Protein AF-A0A7W7PY35-F1 (afdb_monomer)

Foldseek 3Di:
DQAAPQPRHDADDDPDDDDDNHNDPVSVVVVVVVVVVVVVVLDQDPVRLVVLCVVCVPPDLVNLVVLLVVLVVQQVVCVVVVHDRDPVSVVSPSRSVSNNVSVVVVPPPPPPPVPPDPDPPPDPDDDDDDDDDDDDDDPPPDPPPPPPDDDDFDDLVRLVLQLVQWDWDQDPVCPPFRKTFTAGPVRDTQWIKTFDACDPDPVSTQAIWIDGVVGPDIDDHDNYSVVNSNVSSVVSSCVSNPDPPPPPPPD

Sequence (251 aa):
MTTCSVCGGVLPARRGPRARRYCSRACQAKAYRARRQRDQEHRIGPGEERELLEAYAGVSATELADRLAAAARRLADALNTGLPADAADLDVMARVPAVLAARARQVAPAADTVAPRPEVQGSPPEPSRDDSAPTSPRHRQAPQRTAPARRKRLSQKAARAVADSARLVKDADHRDTHRWNLIAEDGTVLGHVEPSYGGTGRSGRNGWNYRLAGSFAGSGPYKTREEAALRCALAWTRVATAPVRRTLTVD

Secondary structure (DSSP, 8-state):
-PBPTTT-PBPPPP-SSSPPS-SSHHHHHHHHHHHHHHHHHTSPPHHHHHHHHHHTTTS-HHHHHHHHHHHHHHHHHHHHHTPPPPHHHHHHHHHHHHHHHHHHHHHS--TT---------PPP-PPP-----------------PPP--PPPPPHHHHHHHHHT-EEEE-TT-TTTT-EEEE-TTS-EEEEEEEEE--SSTT-EEEEEEEETT---EEEEESSHHHHHHHHHHHHHHHHHS---------

pLDDT: mean 83.96, std 18.25, range [36.38, 98.0]

Organism: NCBI:txid66895

Structure (mmCIF, N/CA/C/O backbone):
data_AF-A0A7W7PY35-F1
#
_entry.id   AF-A0A7W7PY35-F1
#
loop_
_atom_site.group_PDB
_atom_site.id
_atom_site.type_symbol
_atom_site.label_atom_id
_atom_site.label_alt_id
_atom_site.label_comp_id
_atom_site.label_asym_id
_atom_site.label_entity_id
_atom_site.label_seq_id
_atom_site.pdbx_PDB_ins_code
_atom_site.Cartn_x
_atom_site.Cartn_y
_atom_site.Cartn_z
_atom_site.occupancy
_atom_site.B_iso_or_equiv
_atom_site.auth_seq_id
_atom_site.auth_comp_id
_atom_site.auth_asym_id
_atom_site.auth_atom_id
_atom_site.pdbx_PDB_model_num
ATOM 1 N N . MET A 1 1 ? 20.029 4.605 -29.429 1.00 77.88 1 MET A N 1
ATOM 2 C CA . MET A 1 1 ? 18.567 4.779 -29.617 1.00 77.88 1 MET A CA 1
ATOM 3 C C . MET A 1 1 ? 17.837 3.857 -28.651 1.00 77.88 1 MET A C 1
ATOM 5 O O . MET A 1 1 ? 18.295 2.741 -28.461 1.00 77.88 1 MET A O 1
ATOM 9 N N . THR A 1 2 ? 16.760 4.300 -27.998 1.00 92.88 2 THR A N 1
ATOM 10 C CA . THR A 1 2 ? 16.001 3.438 -27.070 1.00 92.88 2 THR A CA 1
ATOM 11 C C . THR A 1 2 ? 14.927 2.670 -27.843 1.00 92.88 2 THR A C 1
ATOM 13 O O . THR A 1 2 ? 14.166 3.274 -28.600 1.00 92.88 2 THR A O 1
ATOM 16 N N . THR A 1 3 ? 14.854 1.355 -27.656 1.00 97.06 3 THR A N 1
ATOM 17 C CA . THR A 1 3 ? 13.898 0.469 -28.335 1.00 97.06 3 THR A CA 1
ATOM 18 C C . THR A 1 3 ? 12.747 0.073 -27.409 1.00 97.06 3 THR A C 1
ATOM 20 O O . THR A 1 3 ? 12.860 0.092 -26.181 1.00 97.06 3 THR A O 1
ATOM 23 N N . CYS A 1 4 ? 11.591 -0.246 -27.991 1.00 96.50 4 CYS A N 1
ATOM 24 C CA . CYS A 1 4 ? 10.442 -0.747 -27.249 1.00 96.50 4 CYS A CA 1
ATOM 25 C C . CYS A 1 4 ? 10.697 -2.184 -26.781 1.00 96.50 4 CYS A C 1
ATOM 27 O O . CYS A 1 4 ? 10.944 -3.063 -27.600 1.00 96.50 4 CYS A O 1
ATOM 29 N N . SER A 1 5 ? 10.513 -2.463 -25.488 1.00 95.00 5 SER A N 1
ATOM 30 C CA . SER A 1 5 ? 10.739 -3.802 -24.917 1.00 95.00 5 SER A CA 1
ATOM 31 C C . SER A 1 5 ? 9.755 -4.889 -25.372 1.00 95.00 5 SER A C 1
ATOM 33 O O . SER A 1 5 ? 9.879 -6.035 -24.956 1.00 95.00 5 SER A O 1
ATOM 35 N N . VAL A 1 6 ? 8.744 -4.537 -26.171 1.00 97.25 6 VAL A N 1
ATOM 36 C CA . VAL A 1 6 ? 7.672 -5.452 -26.599 1.00 97.25 6 VAL A CA 1
ATOM 37 C C . VAL A 1 6 ? 7.789 -5.822 -28.072 1.00 97.25 6 VAL A C 1
ATOM 39 O O . VAL A 1 6 ? 7.508 -6.960 -28.429 1.00 97.25 6 VAL A O 1
ATOM 42 N N . CYS A 1 7 ? 8.157 -4.869 -28.929 1.00 97.31 7 CYS A N 1
ATOM 43 C CA . CYS A 1 7 ? 8.240 -5.078 -30.376 1.00 97.31 7 CYS A CA 1
ATOM 44 C C . CYS A 1 7 ? 9.600 -4.707 -30.981 1.00 97.31 7 CYS A C 1
ATOM 46 O O . CYS A 1 7 ? 9.747 -4.774 -32.193 1.00 97.31 7 CYS A O 1
ATOM 48 N N . GLY A 1 8 ? 10.565 -4.235 -30.185 1.00 97.12 8 GLY A N 1
ATOM 49 C CA . GLY A 1 8 ? 11.871 -3.772 -30.671 1.00 97.12 8 GLY A CA 1
ATOM 50 C C . GLY A 1 8 ? 11.853 -2.429 -31.415 1.00 97.12 8 GLY A C 1
ATOM 51 O O . GLY A 1 8 ? 12.908 -1.837 -31.612 1.00 97.12 8 GLY A O 1
ATOM 52 N N . GLY A 1 9 ? 10.676 -1.901 -31.773 1.00 97.06 9 GLY A N 1
ATOM 53 C CA . GLY A 1 9 ? 10.545 -0.657 -32.536 1.00 97.06 9 GLY A CA 1
ATOM 54 C C . GLY A 1 9 ? 11.174 0.560 -31.850 1.00 97.06 9 GLY A C 1
ATOM 55 O O . GLY A 1 9 ? 11.184 0.665 -30.618 1.00 97.06 9 GLY A O 1
ATOM 56 N N . VAL A 1 10 ? 11.677 1.498 -32.655 1.00 96.38 10 VAL A N 1
ATOM 57 C CA . VAL A 1 10 ? 12.310 2.734 -32.175 1.00 96.38 10 VAL A CA 1
ATOM 58 C C . VAL A 1 10 ? 11.288 3.578 -31.413 1.00 96.38 10 VAL A C 1
ATOM 60 O O . VAL A 1 10 ? 10.167 3.805 -31.870 1.00 96.38 10 VAL A O 1
ATOM 63 N N . LEU A 1 11 ? 11.656 4.027 -30.213 1.00 95.19 11 LEU A N 1
ATOM 64 C CA . LEU A 1 11 ? 10.787 4.884 -29.414 1.00 95.19 11 LEU A CA 1
ATOM 65 C C . LEU A 1 11 ? 10.787 6.315 -29.977 1.00 95.19 11 LEU A C 1
ATOM 67 O O . LEU A 1 11 ? 11.852 6.828 -30.321 1.00 95.19 11 LEU A O 1
ATOM 71 N N . PRO A 1 12 ? 9.622 6.990 -30.031 1.00 88.94 12 PRO A N 1
ATOM 72 C CA . PRO A 1 12 ? 9.558 8.373 -30.489 1.00 88.94 12 PRO A CA 1
ATOM 73 C C . PRO A 1 12 ? 10.373 9.289 -29.570 1.00 88.94 12 PRO A C 1
ATOM 75 O O . PRO A 1 12 ? 10.519 9.014 -28.372 1.00 88.94 12 PRO A O 1
ATOM 78 N N . ALA A 1 13 ? 10.857 10.405 -30.124 1.00 85.50 13 ALA A N 1
ATOM 79 C CA . ALA A 1 13 ? 11.602 11.412 -29.374 1.00 85.50 13 ALA A CA 1
ATOM 80 C C . ALA A 1 13 ? 10.835 11.847 -28.108 1.00 85.50 13 ALA A C 1
ATOM 82 O O . ALA A 1 13 ? 9.605 11.989 -28.104 1.00 85.50 13 ALA A O 1
ATOM 83 N N . ARG A 1 14 ? 11.560 12.019 -26.997 1.00 85.88 14 ARG A N 1
ATOM 84 C CA . ARG A 1 14 ? 10.968 12.321 -25.687 1.00 85.88 14 ARG A CA 1
ATOM 85 C C . ARG A 1 14 ? 10.232 13.667 -25.725 1.00 85.88 14 ARG A C 1
ATOM 87 O O . ARG A 1 14 ? 10.860 14.701 -25.886 1.00 85.88 14 ARG A O 1
ATOM 94 N N . ARG A 1 15 ? 8.917 13.661 -25.470 1.00 81.31 15 ARG A N 1
ATOM 95 C CA . ARG A 1 15 ? 8.107 14.871 -25.201 1.00 81.31 15 ARG A CA 1
ATOM 96 C C . ARG A 1 15 ? 7.874 15.104 -23.698 1.00 81.31 15 ARG A C 1
ATOM 98 O O . ARG A 1 15 ? 6.763 15.417 -23.286 1.00 81.31 15 ARG A O 1
ATOM 105 N N . GLY A 1 16 ? 8.877 14.856 -22.853 1.00 84.25 16 GLY A N 1
ATOM 106 C CA . GLY A 1 16 ? 8.745 15.059 -21.407 1.00 84.25 16 GLY A CA 1
ATOM 107 C C . GLY A 1 16 ? 9.857 14.429 -20.561 1.00 84.25 16 GLY A C 1
ATOM 108 O O . GLY A 1 16 ? 10.720 13.723 -21.090 1.00 84.25 16 GLY A O 1
ATOM 109 N N . PRO A 1 17 ? 9.820 14.642 -19.231 1.00 85.06 17 PRO A N 1
ATOM 110 C CA . PRO A 1 17 ? 10.892 14.237 -18.317 1.00 85.06 17 PRO A CA 1
ATOM 111 C C . PRO A 1 17 ? 11.013 12.714 -18.151 1.00 85.06 17 PRO A C 1
ATOM 113 O O . PRO A 1 17 ? 12.073 12.204 -17.789 1.00 85.06 17 PRO A O 1
ATOM 116 N N . ARG A 1 18 ? 9.946 11.954 -18.436 1.00 84.94 18 ARG A N 1
ATOM 117 C CA . ARG A 1 18 ? 9.940 10.489 -18.320 1.00 84.94 18 ARG A CA 1
ATOM 118 C C . ARG A 1 18 ? 10.183 9.822 -19.670 1.00 84.94 18 ARG A C 1
ATOM 120 O O . ARG A 1 18 ? 9.473 10.072 -20.641 1.00 84.94 18 ARG A O 1
ATOM 127 N N . ALA A 1 19 ? 11.152 8.908 -19.700 1.00 85.12 19 ALA A N 1
ATOM 128 C CA . ALA A 1 19 ? 11.380 8.031 -20.841 1.00 85.12 19 ALA A CA 1
ATOM 129 C C . ALA A 1 19 ? 10.129 7.183 -21.112 1.00 85.12 19 ALA A C 1
ATO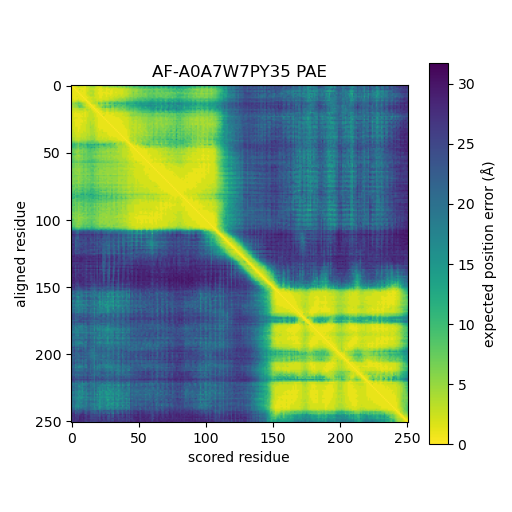M 131 O O . ALA A 1 19 ? 9.627 6.507 -20.207 1.00 85.12 19 ALA A O 1
ATOM 132 N N . ARG A 1 20 ? 9.638 7.177 -22.355 1.00 89.12 20 ARG A N 1
ATOM 133 C CA . ARG A 1 20 ? 8.642 6.182 -22.768 1.00 89.12 20 ARG A CA 1
ATOM 134 C C . ARG A 1 20 ? 9.302 4.803 -22.758 1.00 89.12 20 ARG A C 1
ATOM 136 O O . ARG A 1 20 ? 10.429 4.663 -23.209 1.00 89.12 20 ARG A O 1
ATOM 143 N N . ARG A 1 21 ? 8.597 3.795 -22.240 1.00 94.12 21 ARG A N 1
ATOM 144 C CA . ARG A 1 21 ? 9.029 2.381 -22.287 1.00 94.12 21 ARG A CA 1
ATOM 145 C C . ARG A 1 21 ? 8.431 1.618 -23.473 1.00 94.12 21 ARG A C 1
ATOM 147 O O . ARG A 1 21 ? 8.924 0.562 -23.851 1.00 94.12 21 ARG A O 1
ATOM 154 N N . TYR A 1 22 ? 7.357 2.155 -24.048 1.00 95.94 22 TYR A N 1
ATOM 155 C CA . TYR A 1 22 ? 6.571 1.513 -25.095 1.00 95.94 22 TYR A CA 1
ATOM 156 C C . TYR A 1 22 ? 6.340 2.495 -26.243 1.00 95.94 22 TYR A C 1
ATOM 158 O O . TYR A 1 22 ? 6.102 3.681 -25.998 1.00 95.94 22 TYR A O 1
ATOM 166 N N . CYS A 1 23 ? 6.408 2.008 -27.483 1.00 95.12 23 CYS A N 1
ATOM 167 C CA . CYS A 1 23 ? 6.186 2.832 -28.674 1.00 95.12 23 CYS A CA 1
ATOM 168 C C . CYS A 1 23 ? 4.702 3.187 -28.860 1.00 95.12 23 CYS A C 1
ATOM 170 O O . CYS A 1 23 ? 4.390 4.259 -29.368 1.00 95.12 23 CYS A O 1
ATOM 172 N N . SER A 1 24 ? 3.787 2.337 -28.380 1.00 94.88 24 SER A N 1
ATOM 173 C CA . SER A 1 24 ? 2.340 2.501 -28.536 1.00 94.88 24 SER A CA 1
ATOM 174 C C . SER A 1 24 ? 1.551 2.015 -27.313 1.00 94.88 24 SER A C 1
ATOM 176 O O . SER A 1 24 ? 2.058 1.262 -26.472 1.00 94.88 24 SER A O 1
ATOM 178 N N . ARG A 1 25 ? 0.273 2.418 -27.229 1.00 94.56 25 ARG A N 1
ATOM 179 C CA . ARG A 1 25 ? -0.686 1.890 -26.239 1.00 94.56 25 ARG A CA 1
ATOM 180 C C . ARG A 1 25 ? -0.903 0.384 -26.397 1.00 94.56 25 ARG A C 1
ATOM 182 O O . ARG A 1 25 ? -1.000 -0.313 -25.393 1.00 94.56 25 ARG A O 1
ATOM 189 N N . ALA A 1 26 ? -0.893 -0.125 -27.630 1.00 97.12 26 ALA A N 1
ATOM 190 C CA . ALA A 1 26 ? -0.988 -1.557 -27.905 1.00 97.12 26 ALA A CA 1
ATOM 191 C C . ALA A 1 26 ? 0.193 -2.334 -27.296 1.00 97.12 26 ALA A C 1
ATOM 193 O O . ALA A 1 26 ? -0.013 -3.339 -26.616 1.00 97.1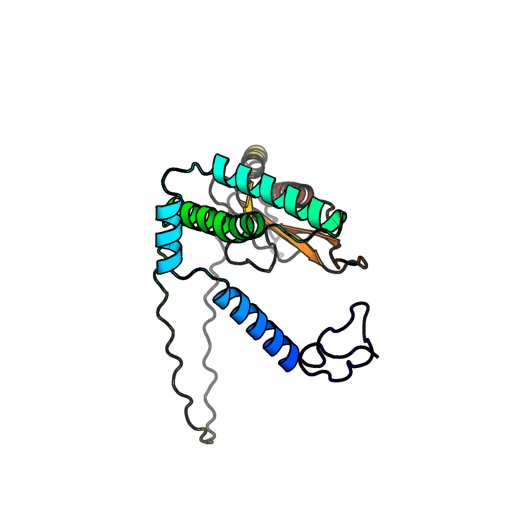2 26 ALA A O 1
ATOM 194 N N . CYS A 1 27 ? 1.425 -1.829 -27.443 1.00 96.69 27 CYS A N 1
ATOM 195 C CA . CYS A 1 27 ? 2.597 -2.434 -26.803 1.00 96.69 27 CYS A CA 1
ATOM 196 C C . CYS A 1 27 ? 2.512 -2.376 -25.272 1.00 96.69 27 CYS A C 1
ATOM 198 O O . CYS A 1 27 ? 2.818 -3.360 -24.604 1.00 96.69 27 CYS A O 1
ATOM 200 N N . GLN A 1 28 ? 2.035 -1.264 -24.704 1.00 95.56 28 GLN A N 1
ATOM 201 C CA . GLN A 1 28 ? 1.798 -1.163 -23.261 1.00 95.56 28 GLN A CA 1
ATOM 202 C C . GLN A 1 28 ? 0.782 -2.213 -22.771 1.00 95.56 28 GLN A C 1
ATOM 204 O O . GLN A 1 28 ? 1.036 -2.878 -21.767 1.00 95.56 28 GLN A O 1
ATOM 209 N N . ALA A 1 29 ? -0.340 -2.384 -23.478 1.00 95.50 29 ALA A N 1
ATOM 210 C CA . ALA A 1 29 ? -1.367 -3.369 -23.143 1.00 95.50 29 ALA A CA 1
ATOM 211 C C . ALA A 1 29 ? -0.848 -4.811 -23.272 1.00 95.50 29 ALA A C 1
ATOM 213 O O . ALA A 1 29 ? -1.095 -5.634 -22.393 1.00 95.50 29 ALA A O 1
ATOM 214 N N . LYS A 1 30 ? -0.061 -5.114 -24.315 1.00 97.06 30 LYS A N 1
ATOM 215 C CA . LYS A 1 30 ? 0.599 -6.419 -24.477 1.00 97.06 30 LYS A CA 1
ATOM 216 C C . LYS A 1 30 ? 1.574 -6.705 -23.330 1.00 97.06 30 LYS A C 1
ATOM 218 O O . LYS A 1 30 ? 1.506 -7.779 -22.744 1.00 97.06 30 LYS A O 1
ATOM 223 N N . ALA A 1 31 ? 2.407 -5.734 -22.945 1.00 95.88 31 ALA A N 1
ATOM 224 C CA . ALA A 1 31 ? 3.294 -5.874 -21.788 1.00 95.88 31 ALA A CA 1
ATOM 225 C C . ALA A 1 31 ? 2.523 -6.082 -20.478 1.00 95.88 31 ALA A C 1
ATOM 227 O O . ALA A 1 31 ? 2.971 -6.824 -19.610 1.00 95.88 31 ALA A O 1
ATOM 228 N N . TYR A 1 32 ? 1.381 -5.410 -20.317 1.00 95.25 32 TYR A N 1
ATOM 229 C CA . TYR A 1 32 ? 0.516 -5.592 -19.155 1.00 95.25 32 TYR A CA 1
ATOM 230 C C . TYR A 1 32 ? -0.080 -7.004 -19.103 1.00 95.25 32 TYR A C 1
ATOM 232 O O . TYR A 1 32 ? 0.036 -7.655 -18.069 1.00 95.25 32 TYR A O 1
ATOM 240 N N . ARG A 1 33 ? -0.638 -7.504 -20.215 1.00 96.44 33 ARG A N 1
ATOM 241 C CA . ARG A 1 33 ? -1.162 -8.877 -20.308 1.00 96.44 33 ARG A CA 1
ATOM 242 C C . ARG A 1 33 ? -0.088 -9.922 -20.028 1.00 96.44 33 ARG A C 1
ATOM 244 O O . ARG A 1 33 ? -0.331 -10.813 -19.233 1.00 96.44 33 ARG A O 1
ATOM 251 N N . ALA A 1 34 ? 1.110 -9.757 -20.587 1.00 93.06 34 ALA A N 1
ATOM 252 C CA . ALA A 1 34 ? 2.228 -10.663 -20.329 1.00 93.06 34 ALA A CA 1
ATOM 253 C C . ALA A 1 34 ? 2.627 -10.701 -18.843 1.00 93.06 34 ALA A C 1
ATOM 255 O O . ALA A 1 34 ? 2.901 -11.769 -18.312 1.00 93.06 34 ALA A O 1
ATOM 256 N N . ARG A 1 35 ? 2.627 -9.552 -18.146 1.00 92.81 35 ARG A N 1
ATOM 257 C CA . ARG A 1 35 ? 2.856 -9.529 -16.690 1.00 92.81 35 ARG A CA 1
ATOM 258 C C . ARG A 1 35 ? 1.742 -10.239 -15.933 1.00 92.81 35 ARG A C 1
ATOM 260 O O . ARG A 1 35 ? 2.035 -11.076 -15.101 1.00 92.81 35 ARG A O 1
ATOM 267 N N . ARG A 1 36 ? 0.482 -9.954 -16.270 1.00 90.44 36 ARG A N 1
ATOM 268 C CA . ARG A 1 36 ? -0.676 -10.612 -15.648 1.00 90.44 36 ARG A CA 1
ATOM 269 C C . ARG A 1 36 ? -0.665 -12.122 -15.850 1.00 90.44 36 ARG A C 1
ATOM 271 O O . ARG A 1 36 ? -1.032 -12.836 -14.931 1.00 90.44 36 ARG A O 1
ATOM 278 N N . GLN A 1 37 ? -0.245 -12.582 -17.023 1.00 88.88 37 GLN A N 1
ATOM 279 C CA . GLN A 1 37 ? -0.107 -13.998 -17.321 1.00 88.88 37 GLN A CA 1
ATOM 280 C C . GLN A 1 37 ? 1.014 -14.629 -16.491 1.00 88.88 37 GLN A C 1
ATOM 282 O O . GLN A 1 37 ? 0.765 -15.632 -15.843 1.00 88.88 37 GLN A O 1
ATOM 287 N N . ARG A 1 38 ? 2.195 -14.003 -16.399 1.00 84.94 38 ARG A N 1
ATOM 288 C CA . ARG A 1 38 ? 3.265 -14.478 -15.501 1.00 84.94 38 ARG A CA 1
ATOM 289 C C . ARG A 1 38 ? 2.821 -14.511 -14.043 1.00 84.94 38 ARG A C 1
ATOM 291 O O . ARG A 1 38 ? 3.082 -15.478 -13.349 1.00 84.94 38 ARG A O 1
ATOM 298 N N . ASP A 1 39 ? 2.112 -13.482 -13.584 1.00 79.75 39 ASP A N 1
ATOM 299 C CA . ASP A 1 39 ? 1.564 -13.448 -12.225 1.00 79.75 39 ASP A CA 1
ATOM 300 C C . ASP A 1 39 ? 0.531 -14.571 -11.997 1.00 79.75 39 ASP A C 1
ATOM 302 O O . ASP A 1 39 ? 0.378 -15.040 -10.872 1.00 79.75 39 ASP A O 1
ATOM 306 N N . GLN A 1 40 ? -0.197 -14.987 -13.042 1.00 78.94 40 GLN A N 1
ATOM 307 C CA . GLN A 1 40 ? -1.113 -16.132 -12.998 1.00 78.94 40 GLN A CA 1
ATOM 308 C C . GLN A 1 40 ? -0.367 -17.469 -13.030 1.00 78.94 40 GLN A C 1
ATOM 310 O O . GLN A 1 40 ? -0.722 -18.352 -12.264 1.00 78.94 40 GLN A O 1
ATOM 315 N N . GLU A 1 41 ? 0.663 -17.606 -13.865 1.00 79.12 41 GLU A N 1
ATOM 316 C CA . GLU A 1 41 ? 1.511 -18.803 -13.965 1.00 79.12 41 GLU A CA 1
ATOM 317 C C . GLU A 1 41 ? 2.314 -19.038 -12.678 1.00 79.12 41 GLU A C 1
ATOM 319 O O . GLU A 1 41 ? 2.482 -20.173 -12.253 1.00 79.12 41 GLU A O 1
ATOM 324 N N . HIS A 1 42 ? 2.758 -17.970 -12.011 1.00 77.12 42 HIS A N 1
ATOM 325 C CA . HIS A 1 42 ? 3.406 -18.043 -10.699 1.00 77.12 42 HIS A CA 1
ATOM 326 C C . HIS A 1 42 ? 2.422 -18.209 -9.538 1.00 77.12 42 HIS A C 1
ATOM 328 O O . HIS A 1 42 ? 2.836 -18.289 -8.379 1.00 77.12 42 HIS A O 1
ATOM 334 N N . ARG A 1 43 ? 1.114 -18.218 -9.808 1.00 81.94 43 ARG A N 1
ATOM 335 C CA . ARG A 1 43 ? 0.124 -18.459 -8.770 1.00 81.94 43 ARG A CA 1
ATOM 336 C C . ARG A 1 43 ? 0.041 -19.960 -8.537 1.00 81.94 43 ARG A C 1
ATOM 338 O O . ARG A 1 43 ? -0.384 -20.696 -9.419 1.00 81.94 43 ARG A O 1
ATOM 345 N N . ILE A 1 44 ? 0.412 -20.370 -7.331 1.00 82.12 44 ILE A N 1
ATOM 346 C CA . ILE A 1 44 ? 0.293 -21.754 -6.868 1.00 82.12 44 ILE A CA 1
ATOM 347 C C . ILE A 1 44 ? -1.137 -22.245 -7.110 1.00 82.12 44 ILE A C 1
ATOM 349 O O . ILE A 1 44 ? -2.107 -21.570 -6.742 1.00 82.12 44 ILE A O 1
ATOM 353 N N . GLY A 1 45 ? -1.260 -23.390 -7.783 1.00 86.12 45 GLY A N 1
ATOM 354 C CA . GLY A 1 45 ? -2.554 -24.005 -8.059 1.00 86.12 45 GLY A CA 1
ATOM 355 C C . GLY A 1 45 ? -3.241 -24.450 -6.761 1.00 86.12 45 GLY A C 1
ATOM 356 O O . GLY A 1 45 ? -2.564 -24.739 -5.778 1.00 86.12 45 GLY A O 1
ATOM 357 N N . PRO A 1 46 ? -4.579 -24.567 -6.719 1.00 81.38 46 PRO A N 1
ATOM 358 C CA . PRO A 1 46 ? -5.287 -24.931 -5.487 1.00 81.38 46 PRO A CA 1
ATOM 359 C C . PRO A 1 46 ? -4.885 -26.312 -4.931 1.00 81.38 46 PRO A C 1
ATOM 361 O O . PRO A 1 46 ? -4.896 -26.505 -3.719 1.00 81.38 46 PRO A O 1
ATOM 364 N N . GLY A 1 47 ? -4.512 -27.264 -5.798 1.00 89.31 47 GLY A N 1
ATOM 365 C CA . GLY A 1 47 ? -4.000 -28.575 -5.376 1.00 89.31 47 GLY A CA 1
ATOM 366 C C . GLY A 1 47 ? -2.619 -28.486 -4.725 1.00 89.31 47 GLY A C 1
ATOM 367 O O . GLY A 1 47 ? -2.416 -29.017 -3.638 1.00 89.31 47 GLY A O 1
ATOM 368 N N . GLU A 1 48 ? -1.711 -27.736 -5.346 1.00 91.31 48 GLU A N 1
ATOM 369 C CA . GLU A 1 48 ? -0.358 -27.490 -4.835 1.00 91.31 48 GLU A CA 1
ATOM 370 C C . GLU A 1 48 ? -0.390 -26.680 -3.527 1.00 91.31 48 GLU A C 1
ATOM 372 O O . GLU A 1 48 ? 0.357 -26.959 -2.595 1.00 91.31 48 GLU A O 1
ATOM 377 N N . GLU A 1 49 ? -1.315 -25.722 -3.395 1.00 91.75 49 GLU A N 1
ATOM 378 C CA . GLU A 1 49 ? -1.514 -24.969 -2.151 1.00 91.75 49 GLU A CA 1
ATOM 379 C C . GLU A 1 49 ? -1.912 -25.893 -0.991 1.00 91.75 49 GLU A C 1
ATOM 381 O O . GLU A 1 49 ? -1.406 -25.736 0.121 1.00 91.75 49 GLU A O 1
ATOM 386 N N . ARG A 1 50 ? -2.784 -26.878 -1.242 1.00 93.19 50 ARG A N 1
ATOM 387 C CA . ARG A 1 50 ? -3.186 -27.867 -0.234 1.00 93.19 50 ARG A CA 1
ATOM 388 C C . ARG A 1 50 ? -2.018 -28.763 0.174 1.00 93.19 50 ARG A C 1
ATOM 390 O O . ARG A 1 50 ? -1.813 -28.958 1.368 1.00 93.19 50 ARG A O 1
ATOM 397 N N . GLU A 1 51 ? -1.256 -29.262 -0.794 1.00 95.06 51 GLU A N 1
ATOM 398 C CA . GLU A 1 51 ? -0.069 -30.088 -0.545 1.00 95.06 51 GLU A CA 1
ATOM 399 C C . GLU A 1 51 ? 0.984 -29.327 0.275 1.00 95.06 51 GLU A C 1
ATOM 401 O O . GLU A 1 51 ? 1.511 -29.845 1.258 1.00 95.06 51 GLU A O 1
ATOM 406 N N . LEU A 1 52 ? 1.228 -28.054 -0.053 1.00 94.19 52 LEU A N 1
ATOM 407 C CA . LEU A 1 52 ? 2.120 -27.191 0.721 1.00 94.19 52 LEU A CA 1
ATOM 408 C C . LEU A 1 52 ? 1.609 -26.967 2.148 1.00 94.19 52 LEU A C 1
ATOM 410 O O . LEU A 1 52 ? 2.385 -27.018 3.100 1.00 94.19 52 LEU A O 1
ATOM 414 N N . LEU A 1 53 ? 0.313 -26.718 2.334 1.00 95.69 53 LEU A N 1
ATOM 415 C CA . LEU A 1 53 ? -0.250 -26.554 3.675 1.00 95.69 53 LEU A CA 1
ATOM 416 C C . LEU A 1 53 ? -0.088 -27.817 4.528 1.00 95.69 53 LEU A C 1
ATOM 418 O O . LEU A 1 53 ? 0.215 -27.699 5.715 1.00 95.69 53 LEU A O 1
ATOM 422 N N . GLU A 1 54 ? -0.252 -28.994 3.927 1.00 96.19 54 GLU A N 1
ATOM 423 C CA . GLU A 1 54 ? -0.054 -30.288 4.581 1.00 96.19 54 GLU A CA 1
ATOM 424 C C . GLU A 1 54 ? 1.420 -30.517 4.941 1.00 96.19 54 GLU A C 1
ATOM 426 O O . GLU A 1 54 ? 1.732 -30.789 6.101 1.00 96.19 54 GLU A O 1
ATOM 431 N N . ALA A 1 55 ? 2.338 -30.277 3.999 1.00 97.31 55 ALA A N 1
ATOM 432 C CA . ALA A 1 55 ? 3.780 -30.403 4.217 1.00 97.31 55 ALA A CA 1
ATOM 433 C C . ALA A 1 55 ? 4.304 -29.514 5.363 1.00 97.31 55 ALA A C 1
ATOM 435 O O . ALA A 1 55 ? 5.265 -29.871 6.044 1.00 97.31 55 ALA A O 1
ATOM 436 N N . TYR A 1 56 ? 3.665 -28.365 5.604 1.00 97.06 56 TYR A N 1
ATOM 437 C CA . TYR A 1 56 ? 4.050 -27.420 6.655 1.00 97.06 56 TYR A CA 1
ATOM 438 C C . TYR A 1 56 ? 3.105 -27.408 7.864 1.00 97.06 56 TYR A C 1
ATOM 440 O O . TYR A 1 56 ? 3.248 -26.531 8.718 1.00 97.06 56 TYR A O 1
ATOM 448 N N . ALA A 1 57 ? 2.160 -28.347 7.989 1.00 96.50 57 ALA A N 1
ATOM 449 C CA . ALA A 1 57 ? 1.113 -28.319 9.018 1.00 96.50 57 ALA A CA 1
ATOM 450 C C . ALA A 1 57 ? 1.653 -28.181 10.458 1.00 96.50 57 ALA A C 1
ATOM 452 O O . ALA A 1 57 ? 1.079 -27.443 11.256 1.00 96.50 57 ALA A O 1
ATOM 453 N N . GLY A 1 58 ? 2.790 -28.814 10.768 1.00 96.94 58 GLY A N 1
ATOM 454 C CA . GLY A 1 58 ? 3.435 -28.757 12.088 1.00 96.94 58 GLY A CA 1
ATOM 455 C C . GLY A 1 58 ? 4.351 -27.551 12.336 1.00 96.94 58 GLY A C 1
ATOM 456 O O . GLY A 1 58 ? 4.853 -27.393 13.444 1.00 96.94 58 GLY A O 1
ATOM 457 N N . VAL A 1 59 ? 4.593 -26.700 11.334 1.00 97.94 59 VAL A N 1
ATOM 458 C CA . VAL A 1 59 ? 5.531 -25.569 11.439 1.00 97.94 59 VAL A CA 1
ATOM 459 C C . VAL A 1 59 ? 4.767 -24.293 11.774 1.00 97.94 59 VAL A C 1
ATOM 461 O O . VAL A 1 59 ? 3.809 -23.938 11.082 1.00 97.94 59 VAL A O 1
ATOM 464 N N . SER A 1 60 ? 5.187 -23.568 12.812 1.00 97.62 60 SER A N 1
ATOM 465 C CA . SER A 1 60 ? 4.542 -22.309 13.212 1.00 97.62 60 SER A CA 1
ATOM 466 C C . SER A 1 60 ? 4.770 -21.185 12.187 1.00 97.62 60 SER A C 1
ATOM 468 O O . SER A 1 60 ? 5.727 -21.202 11.414 1.00 97.62 60 SER A O 1
ATOM 470 N N . ALA A 1 61 ? 3.892 -20.175 12.157 1.00 95.62 61 ALA A N 1
ATOM 471 C CA . ALA A 1 61 ? 4.055 -19.036 11.245 1.00 95.62 61 ALA A CA 1
ATOM 472 C C . ALA A 1 61 ? 5.324 -18.211 11.542 1.00 95.62 61 ALA A C 1
ATOM 474 O O . ALA A 1 61 ? 5.951 -17.704 10.613 1.00 95.62 61 ALA A O 1
ATOM 475 N N . THR A 1 62 ? 5.715 -18.101 12.815 1.00 96.50 62 THR A N 1
ATOM 476 C CA . THR A 1 62 ? 6.954 -17.433 13.241 1.00 96.50 62 THR A CA 1
ATOM 477 C C . THR A 1 62 ? 8.183 -18.200 12.772 1.00 96.50 62 THR A C 1
ATOM 479 O O . THR A 1 62 ? 9.058 -17.610 12.151 1.00 96.50 62 THR A O 1
ATOM 482 N N . GLU A 1 63 ? 8.203 -19.523 12.942 1.00 97.56 63 GLU A N 1
ATOM 483 C CA . GLU A 1 63 ? 9.313 -20.357 12.471 1.00 97.56 63 GLU A CA 1
ATOM 484 C C . GLU A 1 63 ? 9.461 -20.311 10.942 1.00 97.56 63 GLU A C 1
ATOM 486 O O . GLU A 1 63 ? 10.573 -20.224 10.422 1.00 97.56 63 GLU A O 1
ATOM 491 N N . LEU A 1 64 ? 8.347 -20.309 10.203 1.00 97.44 64 LEU A N 1
ATOM 492 C CA . LEU A 1 64 ? 8.361 -20.084 8.756 1.00 97.44 64 LEU A CA 1
ATOM 493 C C . LEU A 1 64 ? 8.992 -18.731 8.396 1.00 97.44 64 LEU A C 1
ATOM 495 O O . LEU A 1 64 ? 9.840 -18.668 7.505 1.00 97.44 64 LEU A O 1
ATOM 499 N N . ALA A 1 65 ? 8.611 -17.655 9.089 1.00 94.69 65 ALA A N 1
ATOM 500 C CA . ALA A 1 65 ? 9.174 -16.326 8.858 1.00 94.69 65 ALA A CA 1
ATOM 501 C C . ALA A 1 65 ? 10.684 -16.277 9.150 1.00 94.69 65 ALA A C 1
ATOM 503 O O . ALA A 1 65 ? 11.436 -15.688 8.371 1.00 94.69 65 ALA A O 1
ATOM 504 N N . ASP A 1 66 ? 11.140 -16.947 10.209 1.00 97.25 66 ASP A N 1
ATOM 505 C CA . ASP A 1 66 ? 12.559 -17.031 10.562 1.00 97.25 66 ASP A CA 1
ATOM 506 C C . ASP A 1 66 ? 13.363 -17.814 9.517 1.00 97.25 66 ASP A C 1
ATOM 508 O O . ASP A 1 66 ? 14.432 -17.362 9.089 1.00 97.25 66 ASP A O 1
ATOM 512 N N . ARG A 1 67 ? 12.831 -18.948 9.036 1.00 97.88 67 ARG A N 1
ATOM 513 C CA . ARG A 1 67 ? 13.434 -19.731 7.942 1.00 97.88 67 ARG A CA 1
ATOM 514 C C . ARG A 1 67 ? 13.556 -18.899 6.666 1.00 97.88 67 ARG A C 1
ATOM 516 O O . ARG A 1 67 ? 14.621 -18.889 6.050 1.00 97.88 67 ARG A O 1
ATOM 523 N N . LEU A 1 68 ? 12.503 -18.161 6.308 1.00 97.69 68 LEU A N 1
ATOM 524 C CA . LEU A 1 68 ? 12.503 -17.264 5.152 1.00 97.69 68 LEU A CA 1
ATOM 525 C C . LEU A 1 68 ? 13.550 -16.151 5.298 1.00 97.69 68 LEU A C 1
ATOM 527 O O . LEU A 1 68 ? 14.317 -15.898 4.371 1.00 97.69 68 LEU A O 1
ATOM 531 N N . ALA A 1 69 ? 13.625 -15.508 6.465 1.00 96.31 69 ALA A N 1
ATOM 532 C CA . ALA A 1 69 ? 14.607 -14.459 6.730 1.00 96.31 69 ALA A CA 1
ATOM 533 C C . ALA A 1 69 ? 16.050 -14.987 6.685 1.00 96.31 69 ALA A C 1
ATOM 535 O O . ALA A 1 69 ? 16.947 -14.306 6.185 1.00 96.31 69 ALA A O 1
ATOM 536 N N . ALA A 1 70 ? 16.289 -16.200 7.189 1.00 97.69 70 ALA A N 1
ATOM 537 C CA . ALA A 1 70 ? 17.595 -16.846 7.127 1.00 97.69 70 ALA A CA 1
ATOM 538 C C . ALA A 1 70 ? 18.007 -17.188 5.684 1.00 97.69 70 ALA A C 1
ATOM 540 O O . ALA A 1 70 ? 19.126 -16.853 5.296 1.00 97.69 70 ALA A O 1
ATOM 541 N N . ALA A 1 71 ? 17.107 -17.774 4.888 1.00 97.12 71 ALA A N 1
ATOM 542 C CA . ALA A 1 71 ? 17.350 -18.063 3.472 1.00 97.12 71 ALA A CA 1
ATOM 543 C C . ALA A 1 71 ? 17.613 -16.780 2.664 1.00 97.12 71 ALA A C 1
ATOM 545 O O . ALA A 1 71 ? 18.557 -16.718 1.880 1.00 97.12 71 ALA A O 1
ATOM 546 N N . ALA A 1 72 ? 16.848 -15.711 2.917 1.00 96.62 72 ALA A N 1
ATOM 547 C CA . ALA A 1 72 ? 17.046 -14.420 2.260 1.00 96.62 72 ALA A CA 1
ATOM 548 C C . ALA A 1 72 ? 18.432 -13.814 2.543 1.00 96.62 72 ALA A C 1
ATOM 550 O O . ALA A 1 72 ? 19.053 -13.258 1.637 1.00 96.62 72 ALA A O 1
ATOM 551 N N . ARG A 1 73 ? 18.929 -13.928 3.785 1.00 98.00 73 ARG A N 1
ATOM 552 C CA . ARG A 1 73 ? 20.281 -13.475 4.149 1.00 98.00 73 ARG A CA 1
ATOM 553 C C . ARG A 1 73 ? 21.358 -14.273 3.418 1.00 98.00 73 ARG A C 1
ATOM 555 O O . ARG A 1 73 ? 22.205 -13.667 2.775 1.00 98.00 73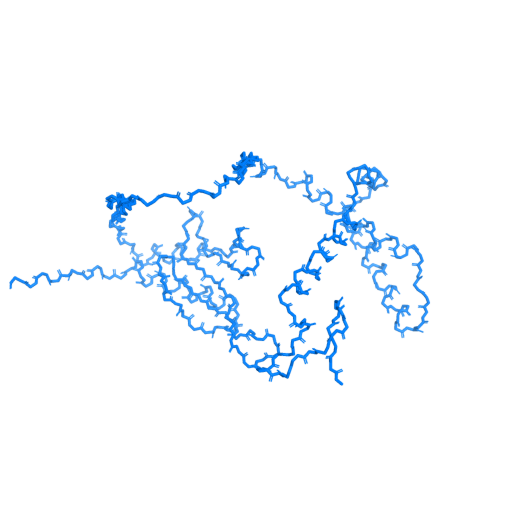 ARG A O 1
ATOM 562 N N . ARG A 1 74 ? 21.273 -15.607 3.436 1.00 97.75 74 ARG A N 1
ATOM 563 C CA . ARG A 1 74 ? 22.232 -16.470 2.726 1.00 97.75 74 ARG A CA 1
ATOM 564 C C . ARG A 1 74 ? 22.251 -16.206 1.224 1.00 97.75 74 ARG A C 1
ATOM 566 O O . ARG A 1 74 ? 23.32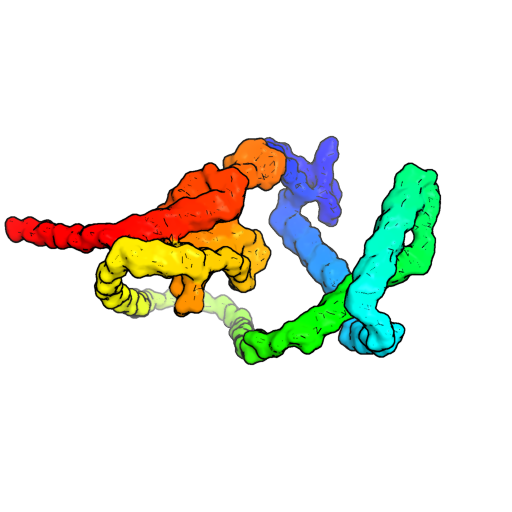3 -16.098 0.638 1.00 97.75 74 ARG A O 1
ATOM 573 N N . LEU A 1 75 ? 21.080 -16.022 0.615 1.00 97.06 75 LEU A N 1
ATOM 574 C CA . LEU A 1 75 ? 20.975 -15.654 -0.794 1.00 97.06 75 LEU A CA 1
ATOM 575 C C . LEU A 1 75 ? 21.640 -14.301 -1.079 1.00 97.06 75 LEU A C 1
ATOM 577 O O . LEU A 1 75 ? 22.353 -14.165 -2.071 1.00 97.06 75 LEU A O 1
ATOM 581 N N . ALA A 1 76 ? 21.426 -13.302 -0.220 1.00 96.50 76 ALA A N 1
ATOM 582 C CA . ALA A 1 76 ? 22.070 -12.000 -0.366 1.00 96.50 76 ALA A CA 1
ATOM 583 C C . ALA A 1 76 ? 23.602 -12.111 -0.268 1.00 96.50 76 ALA A C 1
ATOM 585 O O . ALA A 1 76 ? 24.307 -11.528 -1.092 1.00 96.50 76 ALA A O 1
ATOM 586 N N . ASP A 1 77 ? 24.113 -12.894 0.682 1.00 97.81 77 ASP A N 1
ATOM 587 C CA . ASP A 1 77 ? 25.549 -13.123 0.851 1.00 97.81 77 ASP A CA 1
ATOM 588 C C . ASP A 1 77 ? 26.156 -13.866 -0.350 1.00 97.81 77 ASP A C 1
ATOM 590 O O . ASP A 1 77 ? 27.211 -13.465 -0.851 1.00 97.81 77 ASP A O 1
ATOM 594 N N . ALA A 1 78 ? 25.471 -14.885 -0.881 1.00 97.38 78 ALA A N 1
ATOM 595 C CA . ALA A 1 78 ? 25.888 -15.590 -2.094 1.00 97.38 78 ALA A CA 1
ATOM 596 C C . ALA A 1 78 ? 25.985 -14.635 -3.297 1.00 97.38 78 ALA A C 1
ATOM 598 O O . ALA A 1 78 ? 27.007 -14.592 -3.981 1.00 97.38 78 ALA A O 1
ATOM 599 N N . LEU A 1 79 ? 24.973 -13.785 -3.502 1.00 96.19 79 LEU A N 1
ATOM 600 C CA . LEU A 1 79 ? 24.977 -12.785 -4.575 1.00 96.19 79 LEU A CA 1
ATOM 601 C C . LEU A 1 79 ? 26.111 -11.760 -4.423 1.00 96.19 79 LEU A C 1
ATOM 603 O O . LEU A 1 79 ? 26.726 -11.383 -5.418 1.00 96.19 79 LEU A O 1
ATOM 607 N N . ASN A 1 80 ? 26.410 -11.328 -3.196 1.00 96.50 80 ASN A N 1
ATOM 608 C CA . ASN A 1 80 ? 27.492 -10.376 -2.924 1.00 96.50 80 ASN A CA 1
ATOM 609 C C . ASN A 1 80 ? 28.886 -10.986 -3.127 1.00 96.50 80 ASN A C 1
ATOM 611 O O . ASN A 1 80 ? 29.817 -10.281 -3.510 1.00 96.50 80 ASN A O 1
ATOM 615 N N . THR A 1 81 ? 29.031 -12.286 -2.875 1.00 97.56 81 THR A N 1
ATOM 616 C CA . THR A 1 81 ? 30.293 -13.028 -3.027 1.00 97.56 81 THR A CA 1
ATOM 617 C C . THR A 1 81 ? 30.468 -13.644 -4.417 1.00 97.56 81 THR A C 1
ATOM 619 O O . THR A 1 81 ? 31.522 -14.206 -4.707 1.00 97.56 81 THR A O 1
ATOM 622 N N . GLY A 1 82 ? 29.467 -13.522 -5.297 1.00 96.81 82 GLY A N 1
ATOM 623 C CA . GLY A 1 82 ? 29.475 -14.135 -6.627 1.00 96.81 82 GLY A CA 1
ATOM 624 C C . GLY A 1 82 ? 29.327 -15.660 -6.601 1.00 96.81 82 GLY A C 1
ATOM 625 O O . GLY A 1 82 ? 29.642 -16.320 -7.590 1.00 96.81 82 GLY A O 1
ATOM 626 N N . LEU A 1 83 ? 28.866 -16.222 -5.482 1.00 97.00 83 LEU A N 1
ATOM 627 C CA . LEU A 1 83 ? 28.593 -17.646 -5.338 1.00 97.00 83 LEU A CA 1
ATOM 628 C C . LEU A 1 83 ? 27.208 -17.996 -5.906 1.00 97.00 83 LEU A C 1
ATOM 630 O O . LEU A 1 83 ? 26.296 -17.161 -5.894 1.00 97.00 83 LEU A O 1
ATOM 634 N N . PRO A 1 84 ? 27.017 -19.230 -6.410 1.00 95.12 84 PRO A N 1
ATOM 635 C CA . PRO A 1 84 ? 25.699 -19.687 -6.825 1.00 95.12 84 PRO A CA 1
ATOM 636 C C . PRO A 1 84 ? 24.747 -19.747 -5.624 1.00 95.12 84 PRO A C 1
ATOM 638 O O . PRO A 1 84 ? 25.147 -20.069 -4.506 1.00 95.12 84 PRO A O 1
ATOM 641 N N . ALA A 1 85 ? 23.472 -19.449 -5.870 1.00 95.50 85 ALA A N 1
ATOM 642 C CA . ALA A 1 85 ? 22.427 -19.588 -4.865 1.00 95.50 85 ALA A CA 1
ATOM 643 C C . ALA A 1 85 ? 22.183 -21.068 -4.537 1.00 95.50 85 ALA A C 1
ATOM 645 O O . ALA A 1 85 ? 22.083 -21.896 -5.445 1.00 95.50 85 ALA A O 1
ATOM 646 N N . ASP A 1 86 ? 22.045 -21.380 -3.250 1.00 96.56 86 ASP A N 1
ATOM 647 C CA . ASP A 1 86 ? 21.693 -22.723 -2.803 1.00 96.56 86 ASP A CA 1
ATOM 648 C C . ASP A 1 86 ? 20.247 -23.076 -3.194 1.00 96.56 86 ASP A C 1
ATOM 650 O O . ASP A 1 86 ? 19.325 -22.266 -3.061 1.00 96.56 86 ASP A O 1
ATOM 654 N N . ALA A 1 87 ? 20.043 -24.298 -3.692 1.00 95.75 87 ALA A N 1
ATOM 655 C CA . ALA A 1 87 ? 18.740 -24.735 -4.183 1.00 95.75 87 ALA A CA 1
ATOM 656 C C . ALA A 1 87 ? 17.692 -24.833 -3.062 1.00 95.75 87 ALA A C 1
ATOM 658 O O . ALA A 1 87 ? 16.521 -24.542 -3.310 1.00 95.75 87 ALA A O 1
ATOM 659 N N . ALA A 1 88 ? 18.094 -25.190 -1.836 1.00 95.56 88 ALA A N 1
ATOM 660 C CA . ALA A 1 88 ? 17.178 -25.244 -0.701 1.00 95.56 88 ALA A CA 1
ATOM 661 C C . ALA A 1 88 ? 16.772 -23.833 -0.253 1.00 95.56 88 ALA A C 1
ATOM 663 O O . ALA A 1 88 ? 15.606 -23.604 0.068 1.00 95.56 88 ALA A O 1
ATOM 664 N N . ASP A 1 89 ? 17.687 -22.862 -0.302 1.00 94.06 89 ASP A N 1
ATOM 665 C CA . ASP A 1 89 ? 17.351 -21.458 -0.036 1.00 94.06 89 ASP A CA 1
ATOM 666 C C . ASP A 1 89 ? 16.364 -20.898 -1.067 1.00 94.06 89 ASP A C 1
ATOM 668 O O . ASP A 1 89 ? 15.403 -20.216 -0.698 1.00 94.06 89 ASP A O 1
ATOM 672 N N . LEU A 1 90 ? 16.546 -21.221 -2.351 1.00 94.25 90 LEU A N 1
ATOM 673 C CA . LEU A 1 90 ? 15.599 -20.839 -3.402 1.00 94.25 90 LEU A CA 1
ATOM 674 C C . LEU A 1 90 ? 14.225 -21.496 -3.207 1.00 94.25 90 LEU A C 1
ATOM 676 O O . LEU A 1 90 ? 13.204 -20.825 -3.377 1.00 94.25 90 LEU A O 1
ATOM 680 N N . ASP A 1 91 ? 14.187 -22.768 -2.807 1.00 93.94 91 ASP A N 1
ATOM 681 C CA . ASP A 1 91 ? 12.944 -23.488 -2.515 1.00 93.94 91 ASP A CA 1
ATOM 682 C C . ASP A 1 91 ? 12.192 -22.864 -1.324 1.00 93.94 91 ASP A C 1
ATOM 684 O O . ASP A 1 91 ? 10.998 -22.566 -1.426 1.00 93.94 91 ASP A O 1
ATOM 688 N N . VAL A 1 92 ? 12.899 -22.535 -0.235 1.00 95.06 92 VAL A N 1
ATOM 689 C CA . VAL A 1 92 ? 12.331 -21.823 0.925 1.00 95.06 92 VAL A CA 1
ATOM 690 C C . VAL A 1 92 ? 11.767 -20.461 0.515 1.00 95.06 92 VAL A C 1
ATOM 692 O O . VAL A 1 92 ? 10.642 -20.118 0.893 1.00 95.06 92 VAL A O 1
ATOM 695 N N . MET A 1 93 ? 12.514 -19.696 -0.286 1.00 95.75 93 MET A N 1
ATOM 696 C CA . MET A 1 93 ? 12.090 -18.383 -0.784 1.00 95.75 93 MET A CA 1
ATOM 697 C C . MET A 1 93 ? 10.854 -18.461 -1.690 1.00 95.75 93 MET A C 1
ATOM 699 O O . MET A 1 93 ? 10.070 -17.511 -1.723 1.00 95.75 93 MET A O 1
ATOM 703 N N . ALA A 1 94 ? 10.657 -19.573 -2.402 1.00 92.31 94 ALA A N 1
ATOM 704 C C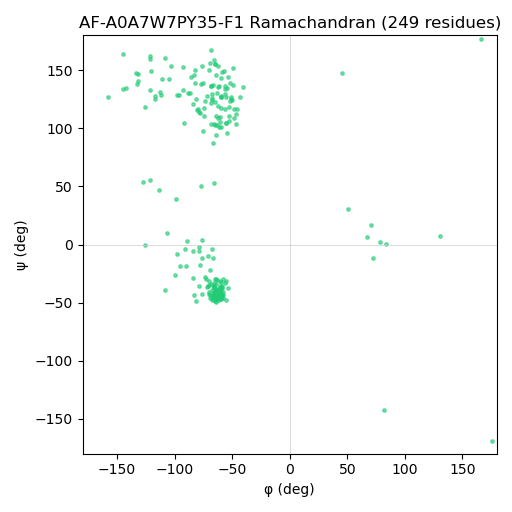A . ALA A 1 94 ? 9.493 -19.791 -3.254 1.00 92.31 94 ALA A CA 1
ATOM 705 C C . ALA A 1 94 ? 8.261 -20.265 -2.460 1.00 92.31 94 ALA A C 1
ATOM 707 O O . ALA A 1 94 ? 7.174 -19.703 -2.610 1.00 92.31 94 ALA A O 1
ATOM 708 N N . ARG A 1 95 ? 8.416 -21.276 -1.595 1.00 94.56 95 ARG A N 1
ATOM 709 C CA . ARG A 1 95 ? 7.289 -21.969 -0.943 1.00 94.56 95 ARG A CA 1
ATOM 710 C C . ARG A 1 95 ? 6.759 -21.254 0.293 1.00 94.56 95 ARG A C 1
ATOM 712 O O . ARG A 1 95 ? 5.544 -21.140 0.468 1.00 94.56 95 ARG A O 1
ATOM 719 N N . VAL A 1 96 ? 7.640 -20.749 1.160 1.00 95.81 96 VAL A N 1
ATOM 720 C CA . VAL A 1 96 ? 7.225 -20.198 2.462 1.00 95.81 96 VAL A CA 1
ATOM 721 C C . VAL A 1 96 ? 6.288 -18.988 2.331 1.00 95.81 96 VAL A C 1
ATOM 723 O O . VAL A 1 96 ? 5.267 -18.965 3.028 1.00 95.81 96 VAL A O 1
ATOM 726 N N . PRO A 1 97 ? 6.528 -18.009 1.432 1.00 95.00 97 PRO A N 1
ATOM 727 C CA . PRO A 1 97 ? 5.586 -16.908 1.233 1.00 95.00 97 PRO A CA 1
ATOM 728 C C . PRO A 1 97 ? 4.193 -17.382 0.809 1.00 95.00 97 PRO A C 1
ATOM 730 O O . PRO A 1 97 ? 3.192 -16.802 1.235 1.00 95.00 97 PRO A O 1
ATOM 733 N N . ALA A 1 98 ? 4.112 -18.446 0.006 1.00 91.44 98 ALA A N 1
ATOM 734 C CA . ALA A 1 98 ? 2.837 -18.994 -0.429 1.00 91.44 98 ALA A CA 1
ATOM 735 C C . ALA A 1 98 ? 2.081 -19.685 0.713 1.00 91.44 98 ALA A C 1
ATOM 737 O O . ALA A 1 98 ? 0.888 -19.428 0.874 1.00 91.44 98 ALA A O 1
ATOM 738 N N . VAL A 1 99 ? 2.771 -20.462 1.558 1.00 95.56 99 VAL A N 1
ATOM 739 C CA . VAL A 1 99 ? 2.190 -21.079 2.767 1.00 95.56 99 VAL A CA 1
ATOM 740 C C . VAL A 1 99 ? 1.666 -20.012 3.731 1.00 95.56 99 VAL A C 1
ATOM 742 O O . VAL A 1 99 ? 0.537 -20.107 4.215 1.00 95.56 99 VAL A O 1
ATOM 745 N N . LEU A 1 100 ? 2.451 -18.959 3.986 1.00 95.38 100 LEU A N 1
ATOM 746 C CA . LEU A 1 100 ? 2.028 -17.847 4.842 1.00 95.38 100 LEU A CA 1
ATOM 747 C C . LEU A 1 100 ? 0.809 -17.119 4.260 1.00 95.38 100 LEU A C 1
ATOM 749 O O . LEU A 1 100 ? -0.137 -16.822 4.988 1.00 95.38 100 LEU A O 1
ATOM 753 N N . ALA A 1 101 ? 0.794 -16.874 2.947 1.00 90.75 101 ALA A N 1
ATOM 754 C CA . ALA A 1 101 ? -0.341 -16.252 2.275 1.00 90.75 101 ALA A CA 1
ATOM 755 C C . ALA A 1 101 ? -1.598 -17.140 2.304 1.00 90.75 101 ALA A C 1
ATOM 757 O O . ALA A 1 101 ? -2.702 -16.615 2.453 1.00 90.75 101 ALA A O 1
ATOM 758 N N . ALA A 1 102 ? -1.445 -18.459 2.168 1.00 91.62 102 ALA A N 1
ATOM 759 C CA . ALA A 1 102 ? -2.529 -19.434 2.259 1.00 91.62 102 ALA A CA 1
ATOM 760 C C . ALA A 1 102 ? -3.142 -19.464 3.666 1.00 91.62 102 ALA A C 1
ATOM 762 O O . ALA A 1 102 ? -4.351 -19.292 3.823 1.00 91.62 102 ALA A O 1
ATOM 763 N N . ARG A 1 103 ? -2.310 -19.547 4.711 1.00 95.12 103 ARG A N 1
ATOM 764 C CA . ARG A 1 103 ? -2.766 -19.472 6.110 1.00 95.12 103 ARG A CA 1
ATOM 765 C C . ARG A 1 103 ? -3.441 -18.146 6.433 1.00 95.12 103 ARG A C 1
ATOM 767 O O . ARG A 1 103 ? -4.482 -18.128 7.081 1.00 95.12 103 ARG A O 1
ATOM 774 N N . ALA A 1 104 ? -2.897 -17.033 5.941 1.00 91.94 104 ALA A N 1
ATOM 775 C CA . ALA A 1 104 ? -3.518 -15.724 6.122 1.00 91.94 104 ALA A CA 1
ATOM 776 C C . ALA A 1 104 ? -4.935 -15.670 5.523 1.00 91.94 104 ALA A C 1
ATOM 778 O O . ALA A 1 104 ? -5.820 -15.068 6.124 1.00 91.94 104 ALA A O 1
ATOM 779 N N . ARG A 1 105 ? -5.174 -16.333 4.380 1.00 89.44 105 ARG A N 1
ATOM 780 C CA . ARG A 1 105 ? -6.519 -16.461 3.791 1.00 89.44 105 ARG A CA 1
ATOM 781 C C . ARG A 1 105 ? -7.461 -17.331 4.624 1.00 89.44 105 ARG A C 1
ATOM 783 O O . ARG A 1 105 ? -8.645 -17.034 4.648 1.00 89.44 105 ARG A O 1
ATOM 790 N N . GLN A 1 106 ? -6.955 -18.369 5.293 1.00 89.38 106 GLN A N 1
ATOM 791 C CA . GLN A 1 106 ? -7.763 -19.225 6.174 1.00 89.38 106 GLN A CA 1
ATOM 792 C C . GLN A 1 106 ? -8.181 -18.515 7.468 1.00 89.38 106 GLN A C 1
ATOM 794 O O . GLN A 1 106 ? -9.273 -18.753 7.973 1.00 89.38 106 GLN A O 1
ATOM 799 N N . VAL A 1 107 ? -7.309 -17.660 8.011 1.00 89.38 107 VAL A N 1
ATOM 800 C CA . VAL A 1 107 ? -7.560 -16.920 9.261 1.00 89.38 107 VAL A CA 1
ATOM 801 C C . VAL A 1 107 ? -8.359 -15.643 9.018 1.00 89.38 107 VAL A C 1
ATOM 803 O O . VAL A 1 107 ? -9.089 -15.200 9.904 1.00 89.38 107 VAL A O 1
ATOM 806 N N . ALA A 1 108 ? -8.234 -15.034 7.835 1.00 82.31 108 ALA A N 1
ATOM 807 C CA . ALA A 1 108 ? -9.078 -13.911 7.468 1.00 82.31 108 ALA A CA 1
ATOM 808 C C . ALA A 1 108 ? -10.541 -14.387 7.504 1.00 82.31 108 ALA A C 1
ATOM 810 O O . ALA A 1 108 ? -10.893 -15.286 6.737 1.00 82.31 108 ALA A O 1
ATOM 811 N N . PRO A 1 109 ? -11.400 -13.824 8.380 1.00 60.91 109 PRO A N 1
ATOM 812 C CA . PRO A 1 109 ? -12.816 -14.147 8.344 1.00 60.91 109 PRO A CA 1
ATOM 813 C C . PRO A 1 109 ? -13.307 -13.899 6.920 1.00 60.91 109 PRO A C 1
ATOM 815 O O . PRO A 1 109 ? -12.830 -12.968 6.265 1.00 60.91 109 PRO A O 1
ATOM 818 N N . ALA A 1 110 ? -14.235 -14.730 6.446 1.00 59.22 110 ALA A N 1
ATOM 819 C CA . ALA A 1 110 ? -14.891 -14.612 5.145 1.00 59.22 110 ALA A CA 1
ATOM 820 C C . ALA A 1 110 ? -15.768 -13.342 5.060 1.00 59.22 110 ALA A C 1
ATOM 822 O O . ALA A 1 110 ? -16.957 -13.395 4.754 1.00 59.22 110 ALA A O 1
ATOM 823 N N . ALA A 1 111 ? -15.179 -12.185 5.360 1.00 51.12 111 ALA A N 1
ATOM 824 C CA . ALA A 1 111 ? -15.785 -10.868 5.376 1.00 51.12 111 ALA A CA 1
ATOM 825 C C . ALA A 1 111 ? -16.189 -10.407 3.970 1.00 51.12 111 ALA A C 1
ATOM 827 O O . ALA A 1 111 ? -16.959 -9.466 3.854 1.00 51.12 111 ALA A O 1
ATOM 828 N N . ASP A 1 112 ? -15.750 -11.114 2.926 1.00 47.56 112 ASP A N 1
ATOM 829 C CA . ASP A 1 112 ? -16.149 -10.878 1.543 1.00 47.56 112 ASP A CA 1
ATOM 830 C C . ASP A 1 112 ? -16.662 -12.158 0.873 1.00 47.56 112 ASP A C 1
ATOM 832 O O . ASP A 1 112 ? -16.278 -12.500 -0.243 1.00 47.56 112 ASP A O 1
ATOM 836 N N . THR A 1 113 ? -17.643 -12.819 1.493 1.00 49.81 113 THR A N 1
ATOM 837 C CA . THR A 1 113 ? -18.664 -13.508 0.681 1.00 49.81 113 THR A CA 1
ATOM 838 C C . THR A 1 113 ? -19.653 -12.466 0.139 1.00 49.81 113 THR A C 1
ATOM 840 O O . THR A 1 113 ? -20.866 -12.587 0.284 1.00 49.81 113 THR A O 1
ATOM 843 N N . VAL A 1 114 ? -19.140 -11.389 -0.468 1.00 49.50 114 VAL A N 1
ATOM 844 C CA . VAL A 1 114 ? -19.929 -10.581 -1.394 1.00 49.50 114 VAL A CA 1
ATOM 845 C C . VAL A 1 114 ? -20.128 -11.492 -2.588 1.00 49.50 114 VAL A C 1
ATOM 847 O O . VAL A 1 114 ? -19.185 -11.772 -3.329 1.00 49.50 114 VAL A O 1
ATOM 850 N N . ALA A 1 115 ? -21.339 -12.038 -2.689 1.00 41.25 115 ALA A N 1
ATOM 851 C CA . ALA A 1 115 ? -21.752 -12.914 -3.769 1.00 41.25 115 ALA A CA 1
ATOM 852 C C . ALA A 1 115 ? -21.197 -12.395 -5.107 1.00 41.25 115 ALA A C 1
ATOM 854 O O . ALA A 1 115 ? -21.265 -11.181 -5.345 1.00 41.25 115 ALA A O 1
ATOM 855 N N . PRO A 1 116 ? -20.642 -13.267 -5.971 1.00 43.12 116 PRO A N 1
ATOM 856 C CA . PRO A 1 116 ? -20.230 -12.862 -7.304 1.00 43.12 116 PRO A CA 1
ATOM 857 C C . PRO A 1 116 ? -21.426 -12.177 -7.958 1.00 43.12 116 PRO A C 1
ATOM 859 O O . PRO A 1 116 ? -22.462 -12.792 -8.210 1.00 43.12 116 PRO A O 1
ATOM 862 N N . ARG A 1 117 ? -21.310 -10.858 -8.141 1.00 47.62 117 ARG A N 1
ATOM 863 C CA . ARG A 1 117 ? -22.321 -10.065 -8.829 1.00 47.62 117 ARG A CA 1
ATOM 864 C C . ARG A 1 117 ? -22.509 -10.727 -10.194 1.00 47.62 117 ARG A C 1
ATOM 866 O O . ARG A 1 117 ? -21.489 -10.943 -10.852 1.00 47.62 117 ARG A O 1
ATOM 873 N N . PRO A 1 118 ? -23.746 -11.081 -10.589 1.00 43.97 118 PRO A N 1
ATOM 874 C CA . PRO A 1 118 ? -23.981 -11.819 -11.816 1.00 43.97 118 PRO A CA 1
ATOM 875 C C . PRO A 1 118 ? -23.269 -11.102 -12.950 1.00 43.97 118 PRO A C 1
ATOM 877 O O . PRO A 1 118 ? -23.416 -9.888 -13.135 1.00 43.97 118 PRO A O 1
ATOM 880 N N . GLU A 1 119 ? -22.427 -11.874 -13.625 1.00 42.00 119 GLU A N 1
ATOM 881 C CA . GLU A 1 119 ? -21.759 -11.513 -14.855 1.00 42.00 119 GLU A CA 1
ATOM 882 C C . GLU A 1 119 ? -22.830 -10.900 -15.758 1.00 42.00 119 GLU A C 1
ATOM 884 O O . GLU A 1 119 ? -23.798 -11.563 -16.132 1.00 42.00 119 GLU A O 1
ATOM 889 N N . VAL A 1 120 ? -22.725 -9.595 -16.020 1.00 51.00 120 VAL A N 1
ATOM 890 C CA . VAL A 1 120 ? -23.548 -8.952 -17.039 1.00 51.00 120 VAL A CA 1
ATOM 891 C C . VAL A 1 120 ? -23.110 -9.609 -18.336 1.00 51.00 120 VAL A C 1
ATOM 893 O O . VAL A 1 120 ? -22.086 -9.228 -18.903 1.00 51.00 120 VAL A O 1
ATOM 896 N N . GLN A 1 121 ? -23.838 -10.652 -18.741 1.00 44.22 121 GLN A N 1
ATOM 897 C CA . GLN A 1 121 ? -23.759 -11.237 -20.066 1.00 44.22 121 GLN A CA 1
ATOM 898 C C . GLN A 1 121 ? -23.836 -10.071 -21.040 1.00 44.22 121 GLN A C 1
ATOM 900 O O . GLN A 1 121 ? -24.855 -9.386 -21.138 1.00 44.22 121 GLN A O 1
ATOM 905 N N . GLY A 1 122 ? -22.701 -9.791 -21.678 1.00 45.50 122 GLY A N 1
ATOM 906 C CA . GLY A 1 122 ? -22.639 -8.828 -22.754 1.00 45.50 122 GLY A CA 1
ATOM 907 C C . GLY A 1 122 ? -23.643 -9.275 -23.798 1.00 45.50 122 GLY A C 1
ATOM 908 O O . GLY A 1 122 ? -23.516 -10.370 -24.346 1.00 45.50 122 GLY A O 1
ATOM 909 N N . SER A 1 123 ? -24.654 -8.442 -24.026 1.00 48.81 123 SER A N 1
ATOM 910 C CA . SER A 1 123 ? -25.549 -8.608 -25.157 1.00 48.81 123 SER A CA 1
ATOM 911 C C . SER A 1 123 ? -24.705 -8.806 -26.422 1.00 48.81 123 SER A C 1
ATOM 913 O O . SER A 1 123 ? -23.687 -8.118 -26.586 1.00 48.81 123 SER A O 1
ATOM 915 N N . PRO A 1 124 ? -25.080 -9.750 -27.300 1.00 57.16 124 PRO A N 1
ATOM 916 C CA . PRO A 1 124 ? -24.375 -9.966 -28.553 1.00 57.16 124 PRO A CA 1
ATOM 917 C C . PRO A 1 124 ? -24.352 -8.668 -29.379 1.00 57.16 124 PRO A C 1
ATOM 919 O O . PRO A 1 124 ? -25.270 -7.852 -29.257 1.00 57.16 124 PRO A O 1
ATOM 922 N N . PRO A 1 125 ? -23.310 -8.443 -30.200 1.00 52.03 125 PRO A N 1
ATOM 923 C CA . PRO A 1 125 ? -23.237 -7.261 -31.046 1.00 52.03 125 PRO A CA 1
ATOM 924 C C . PRO A 1 125 ? -24.376 -7.311 -32.067 1.00 52.03 125 PRO A C 1
ATOM 926 O O . PRO A 1 125 ? -24.379 -8.164 -32.955 1.00 52.03 125 PRO A O 1
ATOM 929 N N . GLU A 1 126 ? -25.355 -6.415 -31.930 1.00 46.69 126 GLU A N 1
ATOM 930 C CA . GLU A 1 126 ? -26.366 -6.233 -32.967 1.00 46.69 126 GLU A CA 1
ATOM 931 C C . GLU A 1 126 ? -25.698 -5.755 -34.266 1.00 46.69 126 GLU A C 1
ATOM 933 O O . GLU A 1 126 ? -24.838 -4.864 -34.234 1.00 46.69 126 GLU A O 1
ATOM 938 N N . PRO A 1 127 ? -26.069 -6.333 -35.422 1.00 57.72 127 PRO A N 1
ATOM 939 C CA . PRO A 1 127 ? -25.618 -5.845 -36.709 1.00 57.72 127 PRO A CA 1
ATOM 940 C C . PRO A 1 127 ? -26.217 -4.464 -36.981 1.00 57.72 127 PRO A C 1
ATOM 942 O O . PRO A 1 127 ? -27.429 -4.260 -36.955 1.00 57.72 127 PRO A O 1
ATOM 945 N N . SER A 1 128 ? -25.316 -3.531 -37.273 1.00 57.53 128 SER A N 1
ATOM 946 C CA . SER A 1 128 ? -25.587 -2.192 -37.778 1.00 57.53 128 SER A CA 1
ATOM 947 C C . SER A 1 128 ? -26.607 -2.228 -38.922 1.00 57.53 128 SER A C 1
ATOM 949 O O . SER A 1 128 ? -26.345 -2.786 -39.989 1.00 57.53 128 SER A O 1
ATOM 951 N N . ARG A 1 129 ? -27.765 -1.608 -38.689 1.00 50.81 129 ARG A N 1
ATOM 952 C CA . ARG A 1 129 ? -28.649 -1.098 -39.734 1.00 50.81 129 ARG A CA 1
ATOM 953 C C . ARG A 1 129 ? -28.926 0.370 -39.457 1.00 50.81 129 ARG A C 1
ATOM 955 O O . ARG A 1 129 ? -29.455 0.721 -38.404 1.00 50.81 129 ARG A O 1
ATOM 962 N N . ASP A 1 130 ? -28.503 1.189 -40.412 1.00 55.16 130 ASP A N 1
ATOM 963 C CA . ASP A 1 130 ? -29.042 2.515 -40.662 1.00 55.16 130 ASP A CA 1
ATOM 964 C C . ASP A 1 130 ? -30.567 2.424 -40.751 1.00 55.16 130 ASP A C 1
ATOM 966 O O . ASP A 1 130 ? -31.085 1.672 -41.570 1.00 55.16 130 ASP A O 1
ATOM 970 N N . ASP A 1 131 ? -31.267 3.197 -39.924 1.00 43.56 131 ASP A N 1
ATOM 971 C CA . ASP A 1 131 ? -32.436 3.931 -40.389 1.00 43.56 131 ASP A CA 1
ATOM 972 C C . ASP A 1 131 ? -32.712 5.119 -39.467 1.00 43.56 131 ASP A C 1
ATOM 974 O O . ASP A 1 131 ? -32.781 5.029 -38.238 1.00 43.56 131 ASP A O 1
ATOM 978 N N . SER A 1 132 ? -32.806 6.275 -40.110 1.00 56.44 132 SER A N 1
ATOM 979 C CA . SER A 1 132 ? -33.011 7.574 -39.492 1.00 56.44 132 SER A CA 1
ATOM 980 C C . SER A 1 132 ? -34.448 7.706 -38.996 1.00 56.44 132 SER A C 1
ATOM 982 O O . SER A 1 132 ? -35.386 7.654 -39.784 1.00 56.44 132 SER A O 1
ATOM 984 N N . ALA A 1 133 ? -34.624 7.980 -37.703 1.00 48.56 133 ALA A N 1
ATOM 985 C CA . ALA A 1 133 ? -35.859 8.558 -37.185 1.00 48.56 133 ALA A CA 1
ATOM 986 C C . ALA A 1 133 ? -35.563 9.518 -36.016 1.00 48.56 133 ALA A C 1
ATOM 988 O O . ALA A 1 133 ? -34.791 9.176 -35.112 1.00 48.56 133 ALA A O 1
ATOM 989 N N . PRO A 1 134 ? -36.169 10.720 -35.991 1.00 53.38 134 PRO A N 1
ATOM 990 C CA . PRO A 1 134 ? -35.952 11.694 -34.931 1.00 53.38 134 PRO A CA 1
ATOM 991 C C . PRO A 1 134 ? -36.704 11.251 -33.673 1.00 53.38 134 PRO A C 1
ATOM 993 O O . PRO A 1 134 ? -37.902 11.477 -33.520 1.00 53.38 134 PRO A O 1
ATOM 996 N N . THR A 1 135 ? -35.992 10.600 -32.754 1.00 40.56 135 THR A N 1
ATOM 997 C CA . THR A 1 135 ? -36.550 10.244 -31.448 1.00 40.56 135 THR A CA 1
ATOM 998 C C . THR A 1 135 ? -36.423 11.439 -30.509 1.00 40.56 135 THR A C 1
ATOM 1000 O O . THR A 1 135 ? -35.328 11.936 -30.248 1.00 40.56 135 THR A O 1
ATOM 1003 N N . SER A 1 136 ? -37.568 11.900 -30.012 1.00 42.56 136 SER A N 1
ATOM 1004 C CA . SER A 1 136 ? -37.726 12.981 -29.042 1.00 42.56 136 SER A CA 1
ATOM 1005 C C . SER A 1 136 ? -36.812 12.834 -27.811 1.00 42.56 136 SER A C 1
ATOM 1007 O O . SER A 1 136 ? -36.482 11.713 -27.406 1.00 42.56 136 SER A O 1
ATOM 1009 N N . PRO A 1 137 ? -36.428 13.947 -27.158 1.00 49.00 137 PRO A N 1
ATOM 1010 C CA . PRO A 1 137 ? -35.524 13.920 -26.016 1.00 49.00 137 PRO A CA 1
ATOM 1011 C C . PRO A 1 137 ? -36.182 13.206 -24.829 1.00 49.00 137 PRO A C 1
ATOM 1013 O O . PRO A 1 137 ? -37.027 13.758 -24.125 1.00 49.00 137 PRO A O 1
ATOM 1016 N N . ARG A 1 138 ? -35.770 11.959 -24.571 1.00 42.00 138 ARG A N 1
ATOM 1017 C CA . ARG A 1 138 ? -36.057 11.274 -23.308 1.00 42.00 138 ARG A CA 1
ATOM 1018 C C . ARG A 1 138 ? -35.333 12.016 -22.190 1.00 42.00 138 ARG A C 1
ATOM 1020 O O . ARG A 1 138 ? -34.125 11.867 -22.001 1.00 42.00 138 ARG A O 1
ATOM 1027 N N . HIS A 1 139 ? -36.101 12.803 -21.446 1.00 43.31 139 HIS A N 1
ATOM 1028 C CA . HIS A 1 139 ? -35.720 13.390 -20.170 1.00 43.31 139 HIS A CA 1
ATOM 1029 C C . HIS A 1 139 ? -35.254 12.269 -19.225 1.00 43.31 139 HIS A C 1
ATOM 1031 O O . HIS A 1 139 ? -36.049 11.598 -18.570 1.00 43.31 139 HIS A O 1
ATOM 1037 N N . ARG A 1 140 ? -33.937 12.038 -19.163 1.00 41.94 140 ARG A N 1
ATOM 1038 C CA . ARG A 1 140 ? -33.308 11.275 -18.083 1.00 41.94 140 ARG A CA 1
ATOM 1039 C C . ARG A 1 140 ? -33.549 12.073 -16.807 1.00 41.94 140 ARG A C 1
ATOM 1041 O O . ARG A 1 140 ? -32.901 13.095 -16.586 1.00 41.94 140 ARG A O 1
ATOM 1048 N N . GLN A 1 141 ? -34.503 11.632 -15.994 1.00 42.25 141 GLN A N 1
ATOM 1049 C CA . GLN A 1 141 ? -34.634 12.106 -14.623 1.00 42.25 141 GLN A CA 1
ATOM 1050 C C . GLN A 1 141 ? -33.343 11.723 -13.897 1.00 42.25 141 GLN A C 1
ATOM 1052 O O . GLN A 1 141 ? -33.109 10.561 -13.568 1.00 42.25 141 GLN A O 1
ATOM 1057 N N . ALA A 1 142 ? -32.456 12.705 -13.733 1.00 36.81 142 ALA A N 1
ATOM 1058 C CA . ALA A 1 142 ? -31.327 12.582 -12.834 1.00 36.81 142 ALA A CA 1
ATOM 1059 C C . ALA A 1 142 ? -31.886 12.211 -11.451 1.00 36.81 142 ALA A C 1
ATOM 1061 O O . ALA A 1 142 ? -32.877 12.822 -11.037 1.00 36.81 142 ALA A O 1
ATOM 1062 N N . PRO A 1 143 ? -31.302 11.226 -10.744 1.00 38.22 143 PRO A N 1
ATOM 1063 C CA . PRO A 1 143 ? -31.735 10.897 -9.396 1.00 38.22 143 PRO A CA 1
ATOM 1064 C C . PRO A 1 143 ? -31.723 12.188 -8.584 1.00 38.22 143 PRO A C 1
ATOM 1066 O O . PRO A 1 143 ? -30.688 12.856 -8.482 1.00 38.22 143 PRO A O 1
ATOM 1069 N N . GLN A 1 144 ? -32.900 12.572 -8.091 1.00 36.38 144 GLN A N 1
ATOM 1070 C CA . GLN A 1 144 ? -33.071 13.750 -7.260 1.00 36.38 144 GLN A CA 1
ATOM 1071 C C . GLN A 1 144 ? -32.117 13.593 -6.076 1.00 36.38 144 GLN A C 1
ATOM 1073 O O . GLN A 1 144 ? -32.334 12.772 -5.188 1.00 36.38 144 GLN A O 1
ATOM 1078 N N . ARG A 1 145 ? -31.008 14.343 -6.094 1.00 38.06 145 ARG A N 1
ATOM 1079 C CA . ARG A 1 145 ? -30.117 14.481 -4.944 1.00 38.06 145 ARG A CA 1
ATOM 1080 C C . ARG A 1 145 ? -30.931 15.223 -3.897 1.00 38.06 145 ARG A C 1
ATOM 1082 O O . ARG A 1 145 ? -30.913 16.450 -3.865 1.00 38.06 145 ARG A O 1
ATOM 1089 N N . THR A 1 146 ? -31.682 14.484 -3.084 1.00 36.62 146 THR A N 1
ATOM 1090 C CA . THR A 1 146 ? -32.296 15.007 -1.868 1.00 36.62 146 THR A CA 1
ATOM 1091 C C . THR A 1 146 ? -31.204 15.750 -1.118 1.00 36.62 146 THR A C 1
ATOM 1093 O O . THR A 1 146 ? -30.174 15.158 -0.775 1.00 36.62 146 THR A O 1
ATOM 1096 N N . ALA A 1 147 ? -31.379 17.063 -0.958 1.00 38.31 147 ALA A N 1
ATOM 1097 C CA . ALA A 1 147 ? -30.429 17.891 -0.240 1.00 38.31 147 ALA A CA 1
ATOM 1098 C C . ALA A 1 147 ? -30.184 17.229 1.126 1.00 38.31 147 ALA A C 1
ATOM 1100 O O . ALA A 1 147 ? -31.156 16.936 1.828 1.00 38.31 147 ALA A O 1
ATOM 1101 N N . PRO A 1 148 ? -28.927 16.905 1.484 1.00 45.75 148 PRO A N 1
ATOM 1102 C CA . PRO A 1 148 ? -28.653 16.183 2.714 1.00 45.75 148 PRO A CA 1
ATOM 1103 C C . PRO A 1 148 ? -29.244 16.975 3.877 1.00 45.75 148 PRO A C 1
ATOM 1105 O O . PRO A 1 148 ? -29.017 18.184 3.979 1.00 45.75 148 PRO A O 1
ATOM 1108 N N . ALA A 1 149 ? -30.017 16.291 4.725 1.00 51.62 149 ALA A N 1
ATOM 1109 C CA . ALA A 1 149 ? -30.595 16.865 5.931 1.00 51.62 149 ALA A CA 1
ATOM 1110 C C . ALA A 1 149 ? -29.538 17.724 6.639 1.00 51.62 149 ALA A C 1
ATOM 1112 O O . ALA A 1 149 ? -28.405 17.274 6.849 1.00 51.62 149 ALA A O 1
ATOM 1113 N N . ARG A 1 150 ? -29.882 18.985 6.940 1.00 58.06 150 ARG A N 1
ATOM 1114 C CA . ARG A 1 150 ? -28.968 19.940 7.581 1.00 58.06 150 ARG A CA 1
ATOM 1115 C C . ARG A 1 150 ? -28.407 19.299 8.848 1.00 58.06 150 ARG A C 1
ATOM 1117 O O . ARG A 1 150 ? -29.118 19.157 9.840 1.00 58.06 150 ARG A O 1
ATOM 1124 N N . ARG A 1 151 ? -27.135 18.897 8.807 1.00 67.38 151 ARG A N 1
ATOM 1125 C CA . ARG A 1 151 ? -26.469 18.272 9.952 1.00 67.38 151 ARG A CA 1
ATOM 1126 C C . ARG A 1 151 ? -26.491 19.261 11.116 1.00 67.38 151 ARG A C 1
ATOM 1128 O O . ARG A 1 151 ? -26.098 20.419 10.953 1.00 67.38 151 ARG A O 1
ATOM 1135 N N . LYS A 1 152 ? -26.984 18.819 12.278 1.00 79.00 152 LYS A N 1
ATOM 1136 C CA . LYS A 1 152 ? -26.894 19.594 13.522 1.00 79.00 152 LYS A CA 1
ATOM 1137 C C . LYS A 1 152 ? -25.419 19.910 13.779 1.00 79.00 152 LYS A C 1
ATOM 1139 O O . LYS A 1 152 ? -24.562 19.048 13.593 1.00 79.00 152 LYS A O 1
ATOM 1144 N N . ARG A 1 153 ? -25.131 21.155 14.170 1.00 88.50 153 ARG A N 1
ATOM 1145 C CA . ARG A 1 153 ? -23.765 21.568 14.510 1.00 88.50 153 ARG A CA 1
ATOM 1146 C C . ARG A 1 153 ? -23.275 20.739 15.686 1.00 88.50 153 ARG A C 1
ATOM 1148 O O . ARG A 1 153 ? -24.001 20.578 16.667 1.00 88.50 153 ARG A O 1
ATOM 1155 N N . LEU A 1 154 ? -22.039 20.273 15.596 1.00 93.25 154 LEU A N 1
ATOM 1156 C CA . LEU A 1 154 ? -21.371 19.673 16.738 1.00 93.25 154 LEU A CA 1
ATOM 1157 C C . LEU A 1 154 ? -20.777 20.781 17.608 1.00 93.25 154 LEU A C 1
ATOM 1159 O O . LEU A 1 154 ? -20.321 21.812 17.106 1.00 93.25 154 LEU A O 1
ATOM 1163 N N . SER A 1 155 ? -20.766 20.565 18.923 1.00 95.31 155 SER A N 1
ATOM 1164 C CA . SER A 1 155 ? -19.948 21.389 19.812 1.00 95.31 155 SER A CA 1
ATOM 1165 C C . SER A 1 155 ? -18.466 21.169 19.490 1.00 95.31 155 SER A C 1
ATOM 1167 O O . SER A 1 155 ? -18.081 20.111 18.989 1.00 95.31 155 SER A O 1
ATOM 1169 N N . GLN A 1 156 ? -17.606 22.144 19.797 1.00 96.06 156 GLN A N 1
ATOM 1170 C CA . GLN A 1 156 ? -16.167 22.015 19.534 1.00 96.06 156 GLN A CA 1
ATOM 1171 C C . GLN A 1 156 ? -15.548 20.806 20.246 1.00 96.06 156 GLN A C 1
ATOM 1173 O O . GLN A 1 156 ? -14.705 20.121 19.670 1.00 96.06 156 GLN A O 1
ATOM 1178 N N . LYS A 1 157 ? -16.002 20.515 21.472 1.00 96.75 157 LYS A N 1
ATOM 1179 C CA . LYS A 1 157 ? -15.583 19.335 22.237 1.00 96.75 157 LYS A CA 1
ATOM 1180 C C . LYS A 1 157 ? -15.999 18.036 21.540 1.00 96.75 157 LYS A C 1
ATOM 1182 O O . LYS A 1 157 ? -15.167 17.150 21.389 1.00 96.75 157 LYS A O 1
ATOM 1187 N N . ALA A 1 158 ? -17.248 17.944 21.073 1.00 95.94 158 ALA A N 1
ATOM 1188 C CA . ALA A 1 158 ? -17.738 16.761 20.366 1.00 95.94 158 ALA A CA 1
ATOM 1189 C C . ALA A 1 158 ? -17.019 16.555 19.025 1.00 95.94 158 ALA A C 1
ATOM 1191 O O . ALA A 1 158 ? -16.617 15.443 18.708 1.00 95.94 158 ALA A O 1
ATOM 1192 N N . ALA A 1 159 ? -16.792 17.629 18.262 1.00 95.56 159 ALA A N 1
ATOM 1193 C CA . ALA A 1 159 ? -16.052 17.548 17.007 1.00 95.56 159 ALA A CA 1
ATOM 1194 C C . ALA A 1 159 ? -14.605 17.070 17.224 1.00 95.56 159 ALA A C 1
ATOM 1196 O O . ALA A 1 159 ? -14.135 16.201 16.498 1.00 95.56 159 ALA A O 1
ATOM 1197 N N . ARG A 1 160 ? -13.910 17.575 18.252 1.00 97.00 160 ARG A N 1
ATOM 1198 C CA . ARG A 1 160 ? -12.563 17.087 18.588 1.00 97.00 160 ARG A CA 1
ATOM 1199 C C . ARG A 1 160 ? -12.568 15.605 18.958 1.00 97.00 160 ARG A C 1
ATOM 1201 O O . ARG A 1 160 ? -11.788 14.870 18.381 1.00 97.00 160 ARG A O 1
ATOM 1208 N N . ALA A 1 161 ? -13.505 15.146 19.788 1.00 96.50 161 ALA A N 1
ATOM 1209 C CA . ALA A 1 161 ? -13.605 13.725 20.139 1.00 96.50 161 ALA A CA 1
ATOM 1210 C C . ALA A 1 161 ? -13.799 12.810 18.907 1.00 96.50 161 ALA A C 1
ATOM 1212 O O . ALA A 1 161 ? -13.168 11.760 18.797 1.00 96.50 161 ALA A O 1
ATOM 1213 N N . VAL A 1 162 ? -14.620 13.227 17.936 1.00 96.31 162 VAL A N 1
ATOM 1214 C CA . VAL A 1 162 ? -14.789 12.492 16.667 1.00 96.31 162 VAL A CA 1
ATOM 1215 C C . VAL A 1 162 ? -13.499 12.501 15.838 1.00 96.31 162 VAL A C 1
ATOM 1217 O O . VAL A 1 162 ? -13.127 11.484 15.262 1.00 96.31 162 VAL A O 1
ATOM 1220 N N . ALA A 1 163 ? -12.798 13.632 15.782 1.00 95.75 163 ALA A N 1
ATOM 1221 C CA . ALA A 1 163 ? -11.532 13.745 15.067 1.00 95.75 163 ALA A CA 1
ATOM 1222 C C . ALA A 1 163 ? -10.405 12.919 15.718 1.00 95.75 163 ALA A C 1
ATOM 1224 O O . ALA A 1 163 ? -9.625 12.298 15.000 1.00 95.75 163 ALA A O 1
ATOM 1225 N N . ASP A 1 164 ? -10.348 12.884 17.050 1.00 96.69 164 ASP A N 1
ATOM 1226 C CA . ASP A 1 164 ? -9.324 12.182 17.832 1.00 96.69 164 ASP A CA 1
ATOM 1227 C C . ASP A 1 164 ? -9.513 10.655 17.795 1.00 96.69 164 ASP A C 1
ATOM 1229 O O . ASP A 1 164 ? -8.536 9.912 17.828 1.00 96.69 164 ASP A O 1
ATOM 1233 N N . SER A 1 165 ? -10.756 10.174 17.662 1.00 96.06 165 SER A N 1
ATOM 1234 C CA . SER A 1 165 ? -11.063 8.744 17.464 1.00 96.06 165 SER A CA 1
ATOM 1235 C C . SER A 1 165 ? -10.840 8.255 16.026 1.00 96.06 165 SER A C 1
ATOM 1237 O O . SER A 1 165 ? -10.967 7.061 15.741 1.00 96.06 165 SER A O 1
ATOM 1239 N N . ALA A 1 166 ? -10.522 9.156 15.092 1.00 97.44 166 ALA A N 1
ATOM 1240 C CA . ALA A 1 166 ? -10.406 8.802 13.689 1.00 97.44 166 ALA A CA 1
ATOM 1241 C C . ALA A 1 166 ? -9.099 8.080 13.359 1.00 97.44 166 ALA A C 1
ATOM 1243 O O . ALA A 1 166 ? -8.006 8.480 13.757 1.00 97.44 166 ALA A O 1
ATOM 1244 N N . ARG A 1 167 ? -9.209 7.040 12.531 1.00 97.81 167 ARG A N 1
ATOM 1245 C CA . ARG A 1 167 ? -8.082 6.246 12.037 1.00 97.81 167 ARG A CA 1
ATOM 1246 C C . ARG A 1 167 ? -7.997 6.276 10.519 1.00 97.81 167 ARG A C 1
ATOM 1248 O O . ARG A 1 167 ? -9.002 6.372 9.814 1.00 97.81 167 ARG A O 1
ATOM 1255 N N . LEU A 1 168 ? -6.774 6.172 10.006 1.00 97.38 168 LEU A N 1
ATOM 1256 C CA . LEU A 1 168 ? -6.530 6.015 8.577 1.00 97.38 168 LEU A CA 1
ATOM 1257 C C . LEU A 1 168 ? -6.758 4.562 8.165 1.00 97.38 168 LEU A C 1
ATOM 1259 O O . LEU A 1 168 ? -6.015 3.670 8.566 1.00 97.38 168 LEU A O 1
ATOM 1263 N N . VAL A 1 169 ? -7.744 4.344 7.304 1.00 96.62 169 VAL A N 1
ATOM 1264 C CA . VAL A 1 169 ? -8.054 3.042 6.713 1.00 96.62 169 VAL A CA 1
ATOM 1265 C C . VAL A 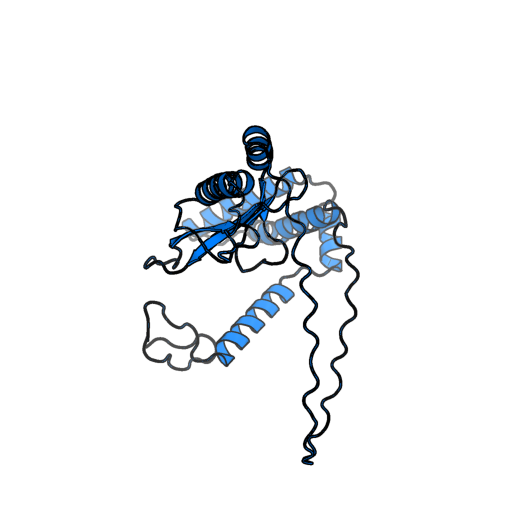1 169 ? -7.760 3.112 5.223 1.00 96.62 169 VAL A C 1
ATOM 1267 O O . VAL A 1 169 ? -8.149 4.064 4.547 1.00 96.62 169 VAL A O 1
ATOM 1270 N N . LYS A 1 170 ? -7.035 2.127 4.693 1.00 94.50 170 LYS A N 1
ATOM 1271 C CA . LYS A 1 170 ? -6.782 2.056 3.254 1.00 94.50 170 LYS A CA 1
ATOM 1272 C C . LYS A 1 170 ? -8.099 1.764 2.535 1.00 94.50 170 LYS A C 1
ATOM 1274 O O . LYS A 1 170 ? -8.808 0.842 2.918 1.00 94.50 170 LYS A O 1
ATOM 1279 N N . ASP A 1 171 ? -8.416 2.558 1.519 1.00 89.62 171 ASP A N 1
ATOM 1280 C CA . ASP A 1 171 ? -9.647 2.403 0.746 1.00 89.62 171 ASP A CA 1
ATOM 1281 C C . ASP A 1 171 ? -9.595 1.093 -0.069 1.00 89.62 171 ASP A C 1
ATOM 1283 O O . ASP A 1 171 ? -8.631 0.859 -0.807 1.00 89.62 171 ASP A O 1
ATOM 1287 N N . ALA A 1 172 ? -10.592 0.221 0.117 1.00 83.75 172 ALA A N 1
ATOM 1288 C CA . ALA A 1 172 ? -10.636 -1.117 -0.477 1.00 83.75 172 ALA A CA 1
ATOM 1289 C C . ALA A 1 172 ? -10.869 -1.076 -1.996 1.00 83.75 172 ALA A C 1
ATOM 1291 O O . ALA A 1 172 ? -10.253 -1.848 -2.734 1.00 83.75 172 ALA A O 1
ATOM 1292 N N . ASP A 1 173 ? -11.665 -0.114 -2.469 1.00 79.31 173 ASP A N 1
ATOM 1293 C CA . ASP A 1 173 ? -12.029 0.031 -3.884 1.00 79.31 173 ASP A CA 1
ATOM 1294 C C . ASP A 1 173 ? -10.887 0.623 -4.723 1.00 79.31 173 ASP A C 1
ATOM 1296 O O . ASP A 1 173 ? -10.899 0.617 -5.954 1.00 79.31 173 ASP A O 1
ATOM 1300 N N . HIS A 1 174 ? -9.859 1.134 -4.051 1.00 72.75 174 HIS A N 1
ATOM 1301 C CA . HIS A 1 174 ? -8.832 1.982 -4.632 1.00 72.75 174 HIS A CA 1
ATOM 1302 C C . HIS A 1 174 ? -7.443 1.370 -4.463 1.00 72.75 174 HIS A C 1
ATOM 1304 O O . HIS A 1 174 ? -6.500 1.995 -3.962 1.00 72.75 174 HIS A O 1
ATOM 1310 N N . ARG A 1 175 ? -7.302 0.126 -4.941 1.00 65.69 175 ARG A N 1
ATOM 1311 C CA . ARG A 1 175 ? -6.037 -0.625 -4.893 1.00 65.69 175 ARG A CA 1
ATOM 1312 C C . ARG A 1 175 ? -4.876 0.129 -5.557 1.00 65.69 175 ARG A C 1
ATOM 1314 O O . ARG A 1 175 ? -3.746 0.029 -5.077 1.00 65.69 175 ARG A O 1
ATOM 1321 N N . ASP A 1 176 ? -5.181 0.936 -6.575 1.00 73.00 176 ASP A N 1
ATOM 1322 C CA . ASP A 1 176 ? -4.192 1.622 -7.413 1.00 73.00 176 ASP A CA 1
ATOM 1323 C C . ASP A 1 176 ? -3.958 3.102 -7.051 1.00 73.00 176 ASP A C 1
ATOM 1325 O O . ASP A 1 176 ? -2.875 3.628 -7.301 1.00 73.00 176 ASP A O 1
ATOM 1329 N N . THR A 1 177 ? -4.924 3.806 -6.450 1.00 69.62 177 THR A N 1
ATOM 1330 C CA . THR A 1 177 ? -4.807 5.262 -6.196 1.00 69.62 177 THR A CA 1
ATOM 1331 C C . THR A 1 177 ? -4.158 5.611 -4.858 1.00 69.62 177 THR A C 1
ATOM 1333 O O . THR A 1 177 ? -4.019 6.790 -4.537 1.00 69.62 177 THR A O 1
ATOM 1336 N N . HIS A 1 178 ? -3.700 4.613 -4.088 1.00 87.62 178 HIS A N 1
ATOM 1337 C CA . HIS A 1 178 ? -3.026 4.809 -2.794 1.00 87.62 178 HIS A CA 1
ATOM 1338 C C . HIS A 1 178 ? -3.807 5.734 -1.837 1.00 87.62 178 HIS A C 1
ATOM 1340 O O . HIS A 1 178 ? -3.210 6.454 -1.031 1.00 87.62 178 HIS A O 1
ATOM 1346 N N . ARG A 1 179 ? -5.138 5.721 -1.944 1.00 93.62 179 ARG A N 1
ATOM 1347 C CA . ARG A 1 179 ? -6.050 6.562 -1.173 1.00 93.62 179 ARG A CA 1
ATOM 1348 C C . ARG A 1 179 ? -6.303 5.954 0.206 1.00 93.62 179 ARG A C 1
ATOM 1350 O O . ARG A 1 179 ? -6.466 4.743 0.349 1.00 93.62 179 ARG A O 1
ATOM 1357 N N . TRP A 1 180 ? -6.337 6.813 1.215 1.00 96.69 180 TRP A N 1
ATOM 1358 C CA . TRP A 1 180 ? -6.654 6.464 2.595 1.00 96.69 180 TRP A CA 1
ATOM 1359 C C . TRP A 1 180 ? -7.860 7.273 3.046 1.00 96.69 180 TRP A C 1
ATOM 1361 O O . TRP A 1 180 ? -7.902 8.483 2.838 1.00 96.69 180 TRP A O 1
ATOM 1371 N N . ASN A 1 181 ? -8.823 6.618 3.675 1.00 96.69 181 ASN A N 1
ATOM 1372 C CA . ASN A 1 181 ? -9.977 7.254 4.288 1.00 96.69 181 ASN A CA 1
ATOM 1373 C C . ASN A 1 181 ? -9.664 7.526 5.759 1.00 96.69 181 ASN A C 1
ATOM 1375 O O . ASN A 1 181 ? -9.150 6.658 6.460 1.00 96.69 181 ASN A O 1
ATOM 1379 N N . LEU A 1 182 ? -9.955 8.739 6.222 1.00 97.25 182 LEU A N 1
ATOM 1380 C CA . LEU A 1 182 ? -9.905 9.083 7.638 1.00 97.25 182 LEU A CA 1
ATOM 1381 C C . LEU A 1 182 ? -11.300 8.838 8.217 1.00 97.25 182 LEU A C 1
ATOM 1383 O O . LEU A 1 182 ? -12.223 9.600 7.921 1.00 97.25 182 LEU A O 1
ATOM 1387 N N . ILE A 1 183 ? -11.452 7.750 8.970 1.00 97.31 183 ILE A N 1
ATOM 1388 C CA . ILE A 1 183 ? -12.746 7.236 9.435 1.00 97.31 183 ILE A CA 1
ATOM 1389 C C . ILE A 1 183 ? -12.783 7.294 10.961 1.00 97.31 183 ILE A C 1
ATOM 1391 O O . ILE A 1 183 ? -11.885 6.756 11.608 1.00 97.31 183 ILE A O 1
ATOM 1395 N N . ALA A 1 184 ? -13.798 7.952 11.517 1.00 96.50 184 ALA A N 1
ATOM 1396 C CA . ALA A 1 184 ? -14.084 7.959 12.950 1.00 96.50 184 ALA A CA 1
ATOM 1397 C C . ALA A 1 184 ? -14.550 6.580 13.448 1.00 96.50 184 ALA A C 1
ATOM 1399 O O . ALA A 1 184 ? -14.881 5.695 12.657 1.00 96.50 184 ALA A O 1
ATOM 1400 N N . GLU A 1 185 ? -14.584 6.390 14.765 1.00 95.62 185 GLU A N 1
ATOM 1401 C CA . GLU A 1 185 ? -15.005 5.122 15.376 1.00 95.62 185 GLU A CA 1
ATOM 1402 C C . GLU A 1 185 ? -16.447 4.727 15.010 1.00 95.62 185 GLU A C 1
ATOM 1404 O O . GLU A 1 185 ? -16.731 3.551 14.802 1.00 95.62 185 GLU A O 1
ATOM 1409 N N . ASP A 1 186 ? -17.326 5.714 14.815 1.00 92.19 186 ASP A N 1
ATOM 1410 C CA . ASP A 1 186 ? -18.720 5.536 14.386 1.00 92.19 186 ASP A CA 1
ATOM 1411 C C . ASP A 1 186 ? -18.886 5.223 12.882 1.00 92.19 186 ASP A C 1
ATOM 1413 O O . ASP A 1 186 ? -20.006 5.151 12.375 1.00 92.19 186 ASP A O 1
ATOM 1417 N N . GLY A 1 187 ? -17.781 5.063 12.144 1.00 94.12 187 GLY A N 1
ATOM 1418 C CA . GLY A 1 187 ? -17.778 4.821 10.701 1.00 94.12 187 GLY A CA 1
ATOM 1419 C C . GLY A 1 187 ? -17.896 6.087 9.845 1.00 94.12 187 GLY A C 1
ATOM 1420 O O . GLY A 1 187 ? -17.870 6.002 8.614 1.00 94.12 187 GLY A O 1
ATOM 1421 N N . THR A 1 188 ? -17.984 7.278 10.445 1.00 94.31 188 THR A N 1
ATOM 1422 C CA . THR A 1 188 ? -18.062 8.534 9.695 1.00 94.31 188 THR A CA 1
ATOM 1423 C C . THR A 1 188 ? -16.745 8.822 8.979 1.00 94.31 188 THR A C 1
ATOM 1425 O O . THR A 1 188 ? -15.696 9.005 9.596 1.00 94.31 188 THR A O 1
ATOM 1428 N N . VAL A 1 189 ? -16.799 8.956 7.652 1.00 95.94 189 VAL A N 1
ATOM 1429 C CA . VAL A 1 189 ? -15.649 9.397 6.852 1.00 95.94 189 VAL A CA 1
ATOM 1430 C C . VAL A 1 189 ? -15.493 10.913 6.973 1.00 95.94 189 VAL A C 1
ATOM 1432 O O . VAL A 1 189 ? -16.323 11.679 6.482 1.00 95.94 189 VAL A O 1
ATOM 1435 N N . LEU A 1 190 ? -14.407 11.358 7.601 1.00 96.19 190 LEU A N 1
ATOM 1436 C CA . LEU A 1 190 ? -14.086 12.779 7.771 1.00 96.19 190 LEU A CA 1
ATOM 1437 C C . LEU A 1 190 ? -13.489 13.371 6.487 1.00 96.19 190 LEU A C 1
ATOM 1439 O O . LEU A 1 190 ? -13.743 14.521 6.116 1.00 96.19 190 LEU A O 1
ATOM 1443 N N . GLY A 1 191 ? -12.710 12.561 5.775 1.00 96.62 191 GLY A N 1
ATOM 1444 C CA . GLY A 1 191 ? -12.062 12.933 4.529 1.00 96.62 191 GLY A CA 1
ATOM 1445 C C . GLY A 1 191 ? -11.162 11.829 4.001 1.00 96.62 191 GLY A C 1
ATOM 1446 O O . GLY A 1 191 ? -11.189 10.694 4.472 1.00 96.62 191 GLY A O 1
ATOM 1447 N N . HIS A 1 192 ? -10.374 12.174 2.995 1.00 95.94 192 HIS A N 1
ATOM 1448 C CA . HIS A 1 192 ? -9.436 11.275 2.347 1.00 95.94 192 HIS A CA 1
ATOM 1449 C C . HIS A 1 192 ? -8.067 11.921 2.218 1.00 95.94 192 HIS A C 1
ATOM 1451 O O . HIS A 1 192 ? -7.952 13.130 2.019 1.00 95.94 192 HIS A O 1
ATOM 1457 N N . VAL A 1 193 ? -7.043 11.084 2.311 1.00 96.62 193 VAL A N 1
ATOM 1458 C CA . VAL A 1 193 ? -5.637 11.424 2.144 1.00 96.62 193 VAL A CA 1
ATOM 1459 C C . VAL A 1 193 ? -5.112 10.652 0.943 1.00 96.62 193 VAL A C 1
ATOM 1461 O O . VAL A 1 193 ? -5.263 9.433 0.854 1.00 96.62 193 VAL A O 1
ATOM 1464 N N . GLU A 1 194 ? -4.495 11.359 0.007 1.00 95.19 194 GLU A N 1
ATOM 1465 C CA . GLU A 1 194 ? -3.978 10.785 -1.232 1.00 95.19 194 GLU A CA 1
ATOM 1466 C C . GLU A 1 194 ? -2.559 11.291 -1.503 1.00 95.19 194 GLU A C 1
ATOM 1468 O O . GLU A 1 194 ? -2.221 12.418 -1.133 1.00 95.19 194 GLU A O 1
ATOM 1473 N N . PRO A 1 195 ? -1.678 10.488 -2.119 1.00 94.38 195 PRO A N 1
ATOM 1474 C CA . PRO A 1 195 ? -0.425 11.014 -2.630 1.00 94.38 195 PRO A CA 1
ATOM 1475 C C . PRO A 1 195 ? -0.681 12.163 -3.602 1.00 94.38 195 PRO A C 1
ATOM 1477 O O . PRO A 1 195 ? -1.481 12.052 -4.528 1.00 94.38 195 PRO A O 1
ATOM 1480 N N . SER A 1 196 ? 0.070 13.243 -3.429 1.00 91.81 196 SER A N 1
ATOM 1481 C CA . SER A 1 196 ? 0.148 14.294 -4.431 1.00 91.81 196 SER A CA 1
ATOM 1482 C C . SER A 1 196 ? 1.134 13.861 -5.507 1.00 91.81 196 SER A C 1
ATOM 1484 O O . SER A 1 196 ? 2.287 13.532 -5.207 1.00 91.81 196 SER A O 1
ATOM 1486 N N . TYR A 1 197 ? 0.696 13.849 -6.762 1.00 87.19 197 TYR A N 1
ATOM 1487 C CA . TYR A 1 197 ? 1.552 13.590 -7.915 1.00 87.19 197 TYR A CA 1
ATOM 1488 C C . TYR A 1 197 ? 1.701 14.871 -8.735 1.00 87.19 197 TYR A C 1
ATOM 1490 O O . TYR A 1 197 ? 0.755 15.639 -8.865 1.00 87.19 197 TYR A O 1
ATOM 1498 N N . GLY A 1 198 ? 2.892 15.105 -9.284 1.00 84.06 198 GLY A N 1
ATOM 1499 C CA . GLY A 1 198 ? 3.212 16.330 -10.033 1.00 84.06 198 GLY A CA 1
ATOM 1500 C C . GLY A 1 198 ? 4.505 17.022 -9.601 1.00 84.06 198 GLY A C 1
ATOM 1501 O O . GLY A 1 198 ? 4.794 18.115 -10.073 1.00 84.06 198 GLY A O 1
ATOM 1502 N N . GLY A 1 199 ? 5.294 16.404 -8.719 1.00 80.69 199 GLY A N 1
ATOM 1503 C CA . GLY A 1 199 ? 6.609 16.924 -8.339 1.00 80.69 199 GLY A CA 1
ATOM 1504 C C . GLY A 1 199 ? 7.661 16.673 -9.422 1.00 80.69 199 GLY A C 1
ATOM 1505 O O . GLY A 1 199 ? 7.573 15.697 -10.168 1.00 80.69 199 GLY A O 1
ATOM 1506 N N . THR A 1 200 ? 8.698 17.512 -9.464 1.00 79.44 200 THR A N 1
ATOM 1507 C CA . THR A 1 200 ? 9.866 17.359 -10.357 1.00 79.44 200 THR A CA 1
ATOM 1508 C C . THR A 1 200 ? 10.785 16.192 -9.967 1.00 79.44 200 THR A C 1
ATOM 1510 O O . THR A 1 200 ? 11.673 15.819 -10.731 1.00 79.44 200 THR A O 1
ATOM 1513 N N . GLY A 1 201 ? 10.570 15.577 -8.798 1.00 78.75 201 GLY A N 1
ATOM 1514 C CA . GLY A 1 201 ? 11.352 14.441 -8.313 1.00 78.75 201 GLY A CA 1
ATOM 1515 C C . GLY A 1 201 ? 11.194 13.167 -9.154 1.00 78.75 201 GLY A C 1
ATOM 1516 O O . GLY A 1 201 ? 10.193 12.950 -9.838 1.00 78.75 201 GLY A O 1
ATOM 1517 N N . ARG A 1 202 ? 12.171 12.256 -9.049 1.00 76.56 202 ARG A N 1
ATOM 1518 C CA . ARG A 1 202 ? 12.245 11.001 -9.830 1.00 76.56 202 ARG A CA 1
ATOM 1519 C C . ARG A 1 202 ? 11.004 10.105 -9.675 1.00 76.56 202 ARG A C 1
ATOM 1521 O O . ARG A 1 202 ? 10.591 9.456 -10.634 1.00 76.56 202 ARG A O 1
ATOM 1528 N N . SER A 1 203 ? 10.373 10.108 -8.498 1.00 79.88 203 SER A N 1
ATOM 1529 C CA . SER A 1 203 ? 9.121 9.383 -8.224 1.00 79.88 203 SER A CA 1
ATOM 1530 C C . SER A 1 203 ? 7.874 10.087 -8.782 1.00 79.88 203 SER A C 1
ATOM 1532 O O . SER A 1 203 ? 6.828 9.463 -8.951 1.00 79.88 203 SER A O 1
ATOM 1534 N N . GLY A 1 204 ? 7.966 11.381 -9.110 1.00 84.31 204 GLY A N 1
ATOM 1535 C CA . GLY A 1 204 ? 6.838 12.258 -9.444 1.00 84.31 204 GLY A CA 1
ATOM 1536 C C . GLY A 1 204 ? 5.895 12.541 -8.275 1.00 84.31 204 GLY A C 1
ATOM 1537 O O . GLY A 1 204 ? 4.845 13.147 -8.484 1.00 84.31 204 GLY A O 1
ATOM 1538 N N . ARG A 1 205 ? 6.239 12.098 -7.061 1.00 86.25 205 ARG A N 1
ATOM 1539 C CA . ARG A 1 205 ? 5.458 12.342 -5.850 1.00 86.25 205 ARG A CA 1
ATOM 1540 C C . ARG A 1 205 ? 5.868 13.677 -5.237 1.00 86.25 205 ARG A C 1
ATOM 1542 O O . ARG A 1 205 ? 7.053 13.909 -5.025 1.00 86.25 205 ARG A O 1
ATOM 1549 N N . ASN A 1 206 ? 4.887 14.515 -4.930 1.00 91.75 206 ASN A N 1
ATOM 1550 C CA . ASN A 1 206 ? 5.049 15.805 -4.269 1.00 91.75 206 ASN A CA 1
ATOM 1551 C C . ASN A 1 206 ? 4.396 15.776 -2.878 1.00 91.75 206 ASN A C 1
ATOM 1553 O O . ASN A 1 206 ? 3.592 16.633 -2.557 1.00 91.75 206 ASN A O 1
ATOM 1557 N N . GLY A 1 207 ? 4.644 14.728 -2.088 1.00 94.19 207 GLY A N 1
ATOM 1558 C CA . GLY A 1 207 ? 4.025 14.563 -0.768 1.00 94.19 207 GLY A CA 1
ATOM 1559 C C . GLY A 1 207 ? 2.609 13.972 -0.790 1.00 94.19 207 GLY A C 1
ATOM 1560 O O . GLY A 1 207 ? 2.315 13.046 -1.560 1.00 94.19 207 GLY A O 1
ATOM 1561 N N . TRP A 1 208 ? 1.756 14.471 0.102 1.00 95.94 208 TRP A N 1
ATOM 1562 C CA . TRP A 1 208 ? 0.401 13.986 0.378 1.00 95.94 208 TRP A CA 1
ATOM 1563 C C . TRP A 1 208 ? -0.591 15.143 0.419 1.00 95.94 208 TRP A C 1
ATOM 1565 O O . TRP A 1 208 ? -0.299 16.152 1.034 1.00 95.94 208 TRP A O 1
ATOM 1575 N N . ASN A 1 209 ? -1.771 14.990 -0.168 1.00 96.50 209 ASN A N 1
ATOM 1576 C CA . ASN A 1 209 ? -2.866 15.948 -0.040 1.00 96.50 209 ASN A CA 1
ATOM 1577 C C . ASN A 1 209 ? -3.969 15.344 0.833 1.00 96.50 209 ASN A C 1
ATOM 1579 O O . ASN A 1 209 ? -4.079 14.120 0.943 1.00 96.50 209 ASN A O 1
ATOM 1583 N N . TYR A 1 210 ? -4.834 16.192 1.387 1.00 96.81 210 TYR A N 1
ATOM 1584 C CA . TYR A 1 210 ? -6.129 15.744 1.898 1.00 96.81 210 TYR A CA 1
ATOM 1585 C C . TYR A 1 210 ? -7.289 16.465 1.214 1.00 96.81 210 TYR A C 1
ATOM 1587 O O . TYR A 1 210 ? -7.137 17.558 0.661 1.00 96.81 210 TYR A O 1
ATOM 1595 N N . ARG A 1 211 ? -8.468 15.852 1.300 1.00 95.81 211 ARG A N 1
ATOM 1596 C CA . ARG A 1 211 ? -9.754 16.393 0.855 1.00 95.81 211 ARG A CA 1
ATOM 1597 C C . ARG A 1 211 ? -10.839 15.987 1.850 1.00 95.81 211 ARG A C 1
ATOM 1599 O O . ARG A 1 211 ? -10.916 14.830 2.259 1.00 95.81 211 ARG A O 1
ATOM 1606 N N . LEU A 1 212 ? -11.691 16.931 2.238 1.00 96.44 212 LEU A N 1
ATOM 1607 C CA . LEU A 1 212 ? -12.815 16.647 3.136 1.00 96.44 212 LEU A CA 1
ATOM 1608 C C . LEU A 1 212 ? -13.882 15.800 2.436 1.00 96.44 212 LEU A C 1
ATOM 1610 O O . LEU A 1 212 ? -14.074 15.905 1.222 1.00 96.44 212 LEU A O 1
ATOM 1614 N N . ALA A 1 213 ? -14.597 14.973 3.197 1.00 92.94 213 ALA A N 1
ATOM 1615 C CA . ALA A 1 213 ? -15.711 14.204 2.657 1.00 92.94 213 ALA A CA 1
ATOM 1616 C C . ALA A 1 213 ? -16.786 15.149 2.090 1.00 92.94 213 ALA A C 1
ATOM 1618 O O . ALA A 1 213 ? -17.229 16.081 2.759 1.00 92.94 213 ALA A O 1
ATOM 1619 N N . GLY A 1 214 ? -17.174 14.935 0.830 1.00 87.50 214 GLY A N 1
ATOM 1620 C CA . GLY A 1 214 ? -18.127 15.796 0.120 1.00 87.50 214 GLY A CA 1
ATOM 1621 C C . GLY A 1 214 ? -17.554 17.115 -0.417 1.00 87.50 214 GLY A C 1
ATOM 1622 O O . GLY A 1 214 ? -18.302 17.884 -1.014 1.00 87.50 214 GLY A O 1
ATOM 1623 N N . SER A 1 215 ? -16.251 17.376 -0.252 1.00 89.94 215 SER A N 1
ATOM 1624 C CA . SER A 1 215 ? -15.564 18.522 -0.857 1.00 89.94 215 SER A CA 1
ATOM 1625 C C . SER A 1 215 ? -14.698 18.091 -2.039 1.00 89.94 215 SER A C 1
ATOM 1627 O O . SER A 1 215 ? -14.037 17.053 -2.002 1.00 89.94 215 SER A O 1
ATOM 1629 N N . PHE A 1 216 ? -14.659 18.928 -3.075 1.00 83.06 216 PHE A N 1
ATOM 1630 C CA . PHE A 1 216 ? -13.765 18.750 -4.222 1.00 83.06 216 PHE A CA 1
ATOM 1631 C C . PHE A 1 216 ? -12.415 19.451 -4.038 1.00 83.06 216 PHE A C 1
ATOM 1633 O O . PHE A 1 216 ? -11.452 19.100 -4.720 1.00 83.06 216 PHE A O 1
ATOM 1640 N N . ALA A 1 217 ? -12.331 20.417 -3.117 1.00 84.19 217 ALA A N 1
ATOM 1641 C CA . ALA A 1 217 ? -11.116 21.182 -2.877 1.00 84.19 217 ALA A CA 1
ATOM 1642 C C . ALA A 1 217 ? -10.086 20.335 -2.116 1.00 84.19 217 ALA A C 1
ATOM 1644 O O . ALA A 1 217 ? -10.325 19.913 -0.981 1.00 84.19 217 ALA A O 1
ATOM 1645 N N . GLY A 1 218 ? -8.941 20.098 -2.757 1.00 81.81 218 GLY A N 1
ATOM 1646 C CA . GLY A 1 218 ? -7.757 19.531 -2.118 1.00 81.81 218 GLY A CA 1
ATOM 1647 C C . GLY A 1 218 ? -6.918 20.616 -1.459 1.00 81.81 218 GLY A C 1
ATOM 1648 O O . GLY A 1 218 ? -6.814 21.727 -1.973 1.00 81.81 218 GLY A O 1
ATOM 1649 N N . SER A 1 219 ? -6.310 20.290 -0.324 1.00 88.50 219 SER A N 1
ATOM 1650 C CA . SER A 1 219 ? -5.355 21.164 0.354 1.00 88.50 219 SER A CA 1
ATOM 1651 C C . SER A 1 219 ? -3.969 20.552 0.291 1.00 88.50 219 SER A C 1
ATOM 1653 O O . SER A 1 219 ? -3.841 19.399 0.696 1.00 88.50 219 SER A O 1
ATOM 1655 N N . GLY A 1 220 ? -3.012 21.379 -0.162 1.00 81.94 220 GLY A N 1
ATOM 1656 C CA . GLY A 1 220 ? -1.552 21.344 0.011 1.00 81.94 220 GLY A CA 1
ATOM 1657 C C . GLY A 1 220 ? -0.809 20.013 -0.168 1.00 81.94 220 GLY A C 1
ATOM 1658 O O . GLY A 1 220 ? -1.297 18.978 0.253 1.00 81.94 220 GLY A O 1
ATOM 1659 N N . PRO A 1 221 ? 0.443 20.030 -0.652 1.00 89.62 221 PRO A N 1
ATOM 1660 C CA . PRO A 1 221 ? 1.343 18.905 -0.441 1.00 89.62 221 PRO A CA 1
ATOM 1661 C C . PRO A 1 221 ? 1.940 18.932 0.980 1.00 89.62 221 PRO A C 1
ATOM 1663 O O . PRO A 1 221 ? 2.724 19.814 1.323 1.00 89.62 221 PRO A O 1
ATOM 1666 N N . TYR A 1 222 ? 1.594 17.948 1.805 1.00 95.81 222 TYR A N 1
ATOM 1667 C CA . TYR A 1 222 ? 2.178 17.655 3.118 1.00 95.81 222 TYR A CA 1
ATOM 1668 C C . TYR A 1 222 ? 3.317 16.643 3.001 1.00 95.81 222 TYR A C 1
ATOM 1670 O O . TYR A 1 222 ? 3.330 15.807 2.088 1.00 95.81 222 TYR A O 1
ATOM 1678 N N . LYS A 1 223 ? 4.282 16.691 3.929 1.00 94.62 223 LYS A N 1
ATOM 1679 C CA . LYS A 1 223 ? 5.479 15.839 3.852 1.00 94.62 223 LYS A CA 1
ATOM 1680 C C . LYS A 1 223 ? 5.139 14.378 4.124 1.00 94.62 223 LYS A C 1
ATOM 1682 O O . LYS A 1 223 ? 5.632 13.492 3.423 1.00 94.62 223 LYS A O 1
ATOM 1687 N N . THR A 1 224 ? 4.276 14.126 5.105 1.00 96.06 224 THR A N 1
ATOM 1688 C CA . THR A 1 224 ? 3.880 12.773 5.518 1.00 96.06 224 THR A CA 1
ATOM 1689 C C . THR A 1 224 ? 2.376 12.553 5.393 1.00 96.06 224 THR A C 1
ATOM 1691 O O . THR A 1 224 ? 1.583 13.492 5.281 1.00 96.06 224 THR A O 1
ATOM 1694 N N . ARG A 1 225 ? 1.981 11.277 5.392 1.00 96.44 225 ARG A N 1
ATOM 1695 C CA . ARG A 1 225 ? 0.574 10.865 5.347 1.00 96.44 225 ARG A CA 1
ATOM 1696 C C . ARG A 1 225 ? -0.147 11.298 6.617 1.00 96.44 225 ARG A C 1
ATOM 1698 O O . ARG A 1 225 ? -1.273 11.778 6.563 1.00 96.44 225 ARG A O 1
ATOM 1705 N N . GLU A 1 226 ? 0.522 11.114 7.746 1.00 97.69 226 GLU A N 1
ATOM 1706 C CA . GLU A 1 226 ? 0.043 11.409 9.089 1.00 97.69 226 GLU A CA 1
ATOM 1707 C C . GLU A 1 226 ? -0.163 12.917 9.254 1.00 97.69 226 GLU A C 1
ATOM 1709 O O . GLU A 1 226 ? -1.187 13.344 9.780 1.00 97.69 226 GLU A O 1
ATOM 1714 N N . GLU A 1 227 ? 0.743 13.736 8.708 1.00 97.56 227 GLU A N 1
ATOM 1715 C CA . GLU A 1 227 ? 0.582 15.191 8.677 1.00 97.56 227 GLU A CA 1
ATOM 1716 C C . GLU A 1 227 ? -0.650 15.600 7.853 1.00 97.56 227 GLU A C 1
ATOM 1718 O O . GLU A 1 227 ? -1.466 16.398 8.319 1.00 97.56 227 GLU A O 1
ATOM 1723 N N . ALA A 1 228 ? -0.837 15.023 6.659 1.00 97.31 228 ALA A N 1
ATOM 1724 C CA . ALA A 1 228 ? -2.027 15.278 5.845 1.00 97.31 228 ALA A CA 1
ATOM 1725 C C . ALA A 1 228 ? -3.322 14.862 6.566 1.00 97.31 228 ALA A C 1
ATOM 1727 O O . ALA A 1 228 ? -4.315 15.590 6.517 1.00 97.31 228 ALA A O 1
ATOM 1728 N N . ALA A 1 229 ? -3.310 13.728 7.270 1.00 97.62 229 ALA A N 1
ATOM 1729 C CA . ALA A 1 229 ? -4.447 13.241 8.047 1.00 97.62 229 ALA A CA 1
ATOM 1730 C C . ALA A 1 229 ? -4.784 14.160 9.225 1.00 97.62 229 ALA A C 1
ATOM 1732 O O . ALA A 1 229 ? -5.945 14.534 9.392 1.00 97.62 229 ALA A O 1
ATOM 1733 N N . LEU A 1 230 ? -3.778 14.611 9.979 1.00 97.69 230 LEU A N 1
ATOM 1734 C CA . LEU A 1 230 ? -3.960 15.577 11.063 1.00 97.69 230 LEU A CA 1
ATOM 1735 C C . LEU A 1 230 ? -4.561 16.888 10.537 1.00 97.69 230 LEU A C 1
ATOM 1737 O O . LEU A 1 230 ? -5.506 17.436 11.107 1.00 97.69 230 LEU A O 1
ATOM 1741 N N . ARG A 1 231 ? -4.057 17.388 9.405 1.00 97.94 231 ARG A N 1
ATOM 1742 C CA . ARG A 1 231 ? -4.586 18.604 8.768 1.00 97.94 231 ARG A CA 1
ATOM 1743 C C . ARG A 1 231 ? -6.014 18.409 8.260 1.00 97.94 231 ARG A C 1
ATOM 1745 O O . ARG A 1 231 ? -6.821 19.331 8.397 1.00 97.94 231 ARG A O 1
ATOM 1752 N N . CYS A 1 232 ? -6.342 17.218 7.762 1.00 97.31 232 CYS A N 1
ATOM 1753 C CA . CYS A 1 232 ? -7.702 16.826 7.405 1.00 97.31 232 CYS A CA 1
ATOM 1754 C C . CYS A 1 232 ? -8.638 16.853 8.622 1.00 97.31 232 CYS A C 1
ATOM 1756 O O . CYS A 1 232 ? -9.705 17.459 8.549 1.00 97.31 232 CYS A O 1
ATOM 1758 N N . ALA A 1 233 ? -8.227 16.270 9.751 1.00 97.50 233 ALA A N 1
ATOM 1759 C CA . ALA A 1 233 ? -8.992 16.240 10.999 1.00 97.50 233 ALA A CA 1
ATOM 1760 C C . ALA A 1 233 ? -9.272 17.655 11.548 1.00 97.50 233 ALA A C 1
ATOM 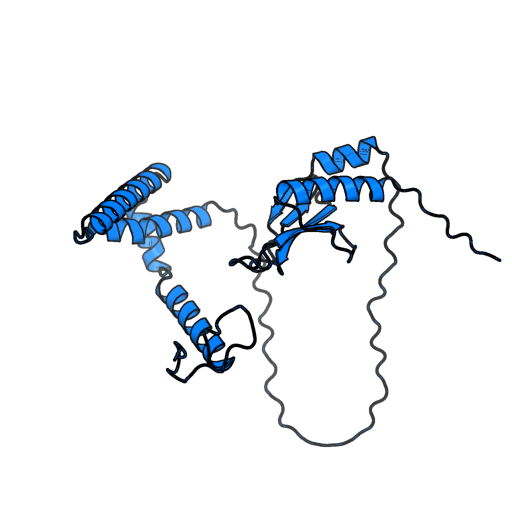1762 O O . ALA A 1 233 ? -10.406 17.999 11.899 1.00 97.50 233 ALA A O 1
ATOM 1763 N N . LEU A 1 234 ? -8.258 18.528 11.534 1.00 97.31 234 LEU A N 1
ATOM 1764 C CA . LEU A 1 234 ? -8.397 19.936 11.924 1.00 97.31 234 LEU A CA 1
ATOM 1765 C C . LEU A 1 234 ? -9.315 20.719 10.973 1.00 97.31 234 LEU A C 1
ATOM 1767 O O . LEU A 1 234 ? -10.105 21.560 11.408 1.00 97.31 234 LEU A O 1
ATOM 1771 N N . ALA A 1 235 ? -9.219 20.476 9.663 1.00 96.50 235 ALA A N 1
ATOM 1772 C CA . ALA A 1 235 ? -10.102 21.095 8.679 1.00 96.50 235 ALA A CA 1
ATOM 1773 C C . ALA A 1 235 ? -11.554 20.627 8.845 1.00 96.50 235 ALA A C 1
ATOM 1775 O O . ALA A 1 235 ? -12.460 21.460 8.830 1.00 96.50 235 ALA A O 1
ATOM 1776 N N . TRP A 1 236 ? -11.767 19.332 9.081 1.00 96.44 236 TRP A N 1
ATOM 1777 C CA . TRP A 1 236 ? -13.086 18.775 9.353 1.00 96.44 236 TRP A CA 1
ATOM 1778 C C . TRP A 1 236 ? -13.691 19.387 10.616 1.00 96.44 236 TRP A C 1
ATOM 1780 O O . TRP A 1 236 ? -14.825 19.854 10.573 1.00 96.44 236 TRP A O 1
ATOM 1790 N N . THR A 1 237 ? -12.910 19.493 11.698 1.00 96.50 237 THR A N 1
ATOM 1791 C CA . THR A 1 237 ? -13.354 20.112 12.957 1.00 96.50 237 THR A CA 1
ATOM 1792 C C . THR A 1 237 ? -13.855 21.533 12.716 1.00 96.50 237 THR A C 1
ATOM 1794 O O . THR A 1 237 ? -14.957 21.872 13.137 1.00 96.50 237 THR A O 1
ATOM 1797 N N . ARG A 1 238 ? -13.095 22.348 11.966 1.00 95.56 238 ARG A N 1
ATOM 1798 C CA . ARG A 1 238 ? -13.507 23.715 11.606 1.00 95.56 238 ARG A CA 1
ATOM 1799 C C . ARG A 1 238 ? -14.836 23.743 10.857 1.00 95.56 238 ARG A C 1
ATOM 1801 O O . ARG A 1 238 ? -15.667 24.588 11.168 1.00 95.56 238 ARG A O 1
ATOM 1808 N N . VAL A 1 239 ? -15.047 22.836 9.900 1.00 93.69 239 VAL A N 1
ATOM 1809 C CA . VAL A 1 239 ? -16.299 22.745 9.129 1.00 93.69 239 VAL A CA 1
ATOM 1810 C C . VAL A 1 239 ? -17.463 22.267 9.999 1.00 93.69 239 VAL A C 1
ATOM 1812 O O . VAL A 1 239 ? -18.540 22.855 9.943 1.00 93.69 239 VAL A O 1
ATOM 1815 N N . ALA A 1 240 ? -17.250 21.253 10.838 1.00 93.94 240 ALA A N 1
ATOM 1816 C CA . ALA A 1 240 ? -18.274 20.683 11.712 1.00 93.94 240 ALA A CA 1
ATOM 1817 C C . ALA A 1 240 ? -18.769 21.673 12.782 1.00 93.94 240 ALA A C 1
ATOM 1819 O O . ALA A 1 240 ? -19.931 21.615 13.192 1.00 93.94 240 ALA A O 1
ATOM 1820 N N . THR A 1 241 ? -17.902 22.597 13.212 1.00 95.38 241 THR A N 1
ATOM 1821 C CA . THR A 1 241 ? -18.227 23.641 14.195 1.00 95.38 241 THR A CA 1
ATOM 1822 C C . THR A 1 241 ? -18.576 24.989 13.564 1.00 95.38 241 THR A C 1
ATOM 1824 O O . THR A 1 241 ? -18.965 25.911 14.281 1.00 95.38 241 THR A O 1
ATOM 1827 N N . ALA A 1 242 ? -18.395 25.149 12.248 1.00 92.75 24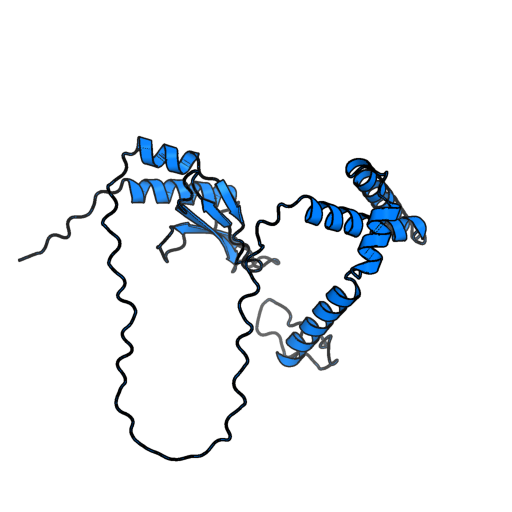2 ALA A N 1
ATOM 1828 C CA . ALA A 1 242 ? -18.567 26.435 11.582 1.00 92.75 242 ALA A CA 1
ATOM 1829 C C . ALA A 1 242 ? -19.995 26.963 11.759 1.00 92.75 242 ALA A C 1
ATOM 1831 O O . ALA A 1 242 ? -20.970 26.198 11.712 1.00 92.75 242 ALA A O 1
ATOM 1832 N N . PRO A 1 243 ? -20.163 28.287 11.912 1.00 88.19 243 PRO A N 1
ATOM 1833 C CA . PRO A 1 243 ? -21.486 28.842 11.903 1.00 88.19 243 PRO A CA 1
ATOM 1834 C C . PRO A 1 243 ? -22.136 28.659 10.530 1.00 88.19 243 PRO A C 1
ATOM 1836 O O . PRO A 1 243 ? -21.609 29.120 9.523 1.00 88.19 243 PRO A O 1
ATOM 1839 N N . VAL A 1 244 ? -23.301 28.000 10.498 1.00 82.00 244 VAL A N 1
ATOM 1840 C CA . VAL A 1 244 ? -24.268 28.054 9.392 1.00 82.00 244 VAL A CA 1
ATOM 1841 C C . VAL A 1 244 ? -24.439 29.520 9.022 1.00 82.00 244 VAL A C 1
ATOM 1843 O O . VAL A 1 244 ? -25.093 30.270 9.752 1.00 82.00 244 VAL A O 1
ATOM 1846 N N . ARG A 1 245 ? -23.818 29.923 7.910 1.00 79.19 245 ARG A N 1
ATOM 1847 C CA . ARG A 1 245 ? -24.089 31.211 7.291 1.00 79.19 245 ARG A CA 1
ATOM 1848 C C . ARG A 1 245 ? -25.567 31.180 6.937 1.00 79.19 245 ARG A C 1
ATOM 1850 O O . ARG A 1 245 ? -25.982 30.391 6.089 1.00 79.19 245 ARG A O 1
ATOM 1857 N N . ARG A 1 246 ? -26.373 31.973 7.643 1.00 74.81 246 ARG A N 1
ATOM 1858 C CA . ARG A 1 246 ? -27.702 32.315 7.148 1.00 74.81 246 ARG A CA 1
ATOM 1859 C C . ARG A 1 246 ? -27.420 33.070 5.858 1.00 74.81 246 ARG A C 1
ATOM 1861 O O . ARG A 1 246 ? -26.819 34.137 5.904 1.00 74.81 246 ARG A O 1
ATOM 1868 N N . THR A 1 247 ? -27.716 32.456 4.719 1.00 66.00 247 THR A N 1
ATOM 1869 C CA . THR A 1 247 ? -27.851 33.197 3.471 1.00 66.00 247 THR A CA 1
ATOM 1870 C C . THR A 1 247 ? -28.899 34.254 3.761 1.00 66.00 247 THR A C 1
ATOM 1872 O O . THR A 1 247 ? -30.060 33.906 3.959 1.00 66.00 247 THR A O 1
ATOM 1875 N N . LEU A 1 248 ? -28.451 35.498 3.929 1.00 61.09 248 LEU A N 1
ATOM 1876 C CA . LEU A 1 248 ? -29.327 36.655 3.932 1.00 61.09 248 LEU A CA 1
ATOM 1877 C C . LEU A 1 248 ? -29.988 36.634 2.559 1.00 61.09 248 LEU A C 1
ATOM 1879 O O . LEU A 1 248 ? -29.342 36.914 1.552 1.00 61.09 248 LEU A O 1
ATOM 1883 N N . THR A 1 249 ? -31.225 36.157 2.517 1.00 62.12 249 THR A N 1
ATOM 1884 C CA . THR A 1 249 ? -32.144 36.466 1.434 1.00 62.12 249 THR A CA 1
ATOM 1885 C C . THR A 1 249 ? -32.300 37.977 1.475 1.00 62.12 249 THR A C 1
ATOM 1887 O O . THR A 1 249 ? -32.830 38.518 2.441 1.00 62.12 249 THR A O 1
ATOM 1890 N N . VAL A 1 250 ?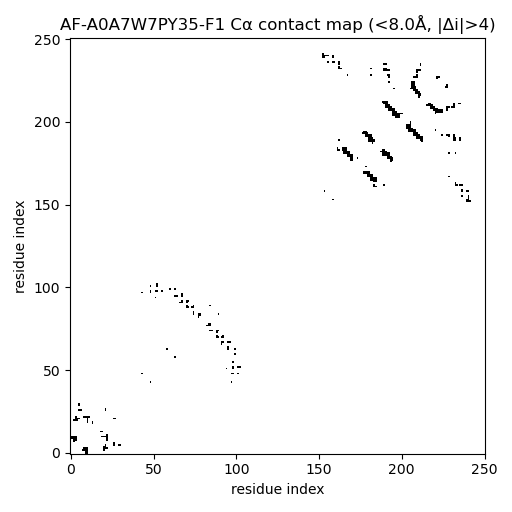 -31.663 38.643 0.517 1.00 59.41 250 VAL A N 1
ATOM 1891 C CA . VAL A 1 250 ? -31.911 40.051 0.232 1.00 59.41 250 VAL A CA 1
ATOM 1892 C C . VAL A 1 250 ? -33.262 40.060 -0.473 1.00 59.41 250 VAL A C 1
ATOM 1894 O O . VAL A 1 250 ? -33.364 39.476 -1.553 1.00 59.41 250 VAL A O 1
ATOM 1897 N N . ASP A 1 251 ? -34.271 40.591 0.214 1.00 58.84 251 ASP A N 1
ATOM 1898 C CA . ASP A 1 251 ? -35.588 40.900 -0.353 1.00 58.84 251 ASP A CA 1
ATOM 1899 C C . ASP A 1 251 ? -35.492 42.080 -1.334 1.00 58.84 251 ASP A C 1
ATOM 1901 O O . ASP A 1 251 ? -34.655 42.987 -1.089 1.00 58.84 251 ASP A O 1
#

Radius of gyration: 27.13 Å; Cα contacts (8 Å, |Δi|>4): 241; chains: 1; bounding box: 68×71×63 Å

Mean predicted aligned error: 15.75 Å

Solvent-accessible surface area (backbone atoms only — not comparable to full-atom values): 15234 Å² total; per-residue (Å²): 135,64,55,12,87,76,78,62,46,74,45,74,81,76,91,58,96,63,80,79,65,47,65,44,70,66,44,46,51,51,56,48,52,53,49,54,49,50,58,52,71,71,43,76,48,74,69,57,48,50,53,48,44,60,78,42,64,90,57,53,74,64,57,48,52,51,52,39,54,52,30,54,50,53,45,50,51,22,62,76,72,72,44,80,71,55,67,67,38,53,48,42,64,60,48,47,62,50,45,55,53,50,51,50,58,72,68,46,73,78,84,71,76,66,68,82,71,78,77,78,74,74,75,77,86,76,81,90,70,93,76,93,74,94,74,75,87,78,78,75,78,67,79,78,76,70,76,74,74,83,72,78,73,42,54,67,68,56,34,46,54,46,44,71,53,39,43,82,41,75,41,82,94,36,80,83,65,64,35,27,34,33,28,23,80,90,66,50,62,53,22,38,33,30,65,27,72,78,32,93,48,96,84,27,54,38,39,14,22,21,28,46,59,96,48,88,67,70,51,66,68,25,88,40,66,66,56,18,46,53,53,41,38,56,52,40,36,51,61,48,48,46,78,81,74,74,78,77,78,81,126

Nearest PDB structures (foldseek):
  2jlm-assembly1_B  TM=4.999E-01  e=3.759E+00  Acinetobacter baylyi
  1vhs-assembly2_B  TM=3.916E-01  e=8.527E+00  Bacillus subtilis